Protein AF-A0A935L8A2-F1 (afdb_monomer)

Mean predicted aligned error: 13.69 Å

Foldseek 3Di:
DDDDDDDDDDPPPDPPPPPQDADDLVCLVVLVLLLQLLVLLLVLLVVVLVVQVVVCVVVVHFAWDDPVVVVVSLVSSLVSSVVSCPPPPRLDDDPPQDAWDQFLQRDIHGRDDPPNGSLSSVLRVQLSVLVSVVSVVPDDPVSSVVCVVPVDHPRVSVRHTPSVVSVSNNVSSVSSSVSSVVSSVVSVVVVDDPDPPPPPVVVVVVVVDDDDDDPPPPVVVVVVVVCVVVVD

pLDDT: mean 78.23, std 19.19, range [36.78, 98.31]

Structure (mmCIF, N/CA/C/O backbone):
data_AF-A0A935L8A2-F1
#
_entry.id   AF-A0A935L8A2-F1
#
loop_
_atom_site.group_PDB
_atom_site.id
_atom_site.type_symbol
_atom_site.label_atom_id
_atom_site.label_alt_id
_atom_site.label_comp_id
_atom_site.label_asym_id
_atom_site.label_entity_id
_atom_site.label_seq_id
_atom_site.pdbx_PDB_ins_code
_atom_site.Cartn_x
_atom_site.Cartn_y
_atom_site.Cartn_z
_atom_site.occupancy
_atom_site.B_iso_or_equiv
_atom_site.auth_seq_id
_atom_site.auth_comp_id
_atom_site.auth_asym_id
_atom_site.auth_atom_id
_atom_site.pdbx_PDB_model_num
ATOM 1 N N . MET A 1 1 ? -32.355 -60.868 -3.082 1.00 40.34 1 MET A N 1
ATOM 2 C CA . MET A 1 1 ? -32.130 -59.463 -2.670 1.00 40.34 1 MET A CA 1
ATOM 3 C C . MET A 1 1 ? -30.697 -59.084 -3.025 1.00 40.34 1 MET A C 1
ATOM 5 O O . MET A 1 1 ? -29.783 -59.544 -2.358 1.00 40.34 1 MET A O 1
ATOM 9 N N . ILE A 1 2 ? -30.482 -58.339 -4.114 1.00 39.00 2 ILE A N 1
ATOM 10 C CA . ILE A 1 2 ? -29.139 -57.980 -4.609 1.00 39.00 2 ILE A CA 1
ATOM 11 C C . ILE A 1 2 ? -28.880 -56.519 -4.233 1.00 39.00 2 ILE A C 1
ATOM 13 O O . ILE A 1 2 ? -29.522 -55.619 -4.771 1.00 39.00 2 ILE A O 1
ATOM 17 N N . ARG A 1 3 ? -27.975 -56.280 -3.277 1.00 48.16 3 ARG A N 1
ATOM 18 C CA . ARG A 1 3 ? -27.544 -54.932 -2.881 1.00 48.16 3 ARG A CA 1
ATOM 19 C C . ARG A 1 3 ? -26.479 -54.451 -3.868 1.00 48.16 3 ARG A C 1
ATOM 21 O O . ARG A 1 3 ? -25.386 -55.004 -3.909 1.00 48.16 3 ARG A O 1
ATOM 28 N N . ARG A 1 4 ? -26.807 -53.439 -4.674 1.00 53.22 4 ARG A N 1
ATOM 29 C CA . ARG A 1 4 ? -25.849 -52.739 -5.540 1.00 53.22 4 ARG A CA 1
ATOM 30 C C . ARG A 1 4 ? -25.130 -51.675 -4.709 1.00 53.22 4 ARG A C 1
ATOM 32 O O . ARG A 1 4 ? -25.771 -50.744 -4.232 1.00 53.22 4 ARG A O 1
ATOM 39 N N . ALA A 1 5 ? -23.824 -51.832 -4.518 1.00 50.47 5 ALA A N 1
ATOM 40 C CA . ALA A 1 5 ? -22.968 -50.802 -3.944 1.00 50.47 5 ALA A CA 1
ATOM 41 C C . ALA A 1 5 ? -22.644 -49.769 -5.033 1.00 50.47 5 ALA A C 1
ATOM 43 O O . ALA A 1 5 ? -22.060 -50.110 -6.061 1.00 50.47 5 ALA A O 1
ATOM 44 N N . ALA A 1 6 ? -23.058 -48.520 -4.827 1.00 49.25 6 ALA A N 1
ATOM 45 C CA . ALA A 1 6 ? -22.675 -47.405 -5.681 1.00 49.25 6 ALA A CA 1
ATOM 46 C C . ALA A 1 6 ? -21.296 -46.899 -5.235 1.00 49.25 6 ALA A C 1
ATOM 48 O O . ALA A 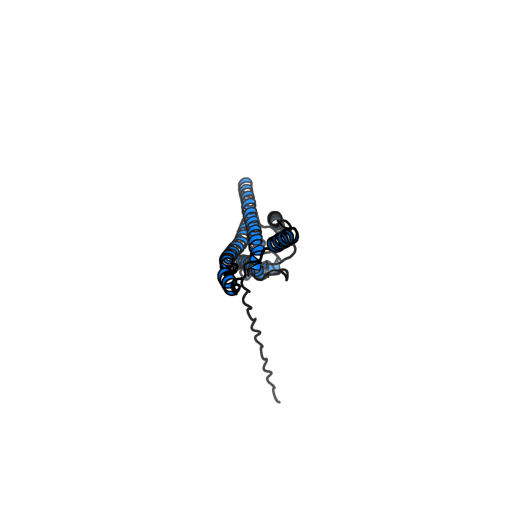1 6 ? -21.145 -46.382 -4.130 1.00 49.25 6 ALA A O 1
ATOM 49 N N . ILE A 1 7 ? -20.287 -47.075 -6.088 1.00 55.28 7 ILE A N 1
ATOM 50 C CA . ILE A 1 7 ? -18.958 -46.487 -5.912 1.00 55.28 7 ILE A CA 1
ATOM 51 C C . ILE A 1 7 ? -19.037 -45.051 -6.435 1.00 55.28 7 ILE A C 1
ATOM 53 O O . ILE A 1 7 ? -19.139 -44.827 -7.640 1.00 55.28 7 ILE A O 1
ATOM 57 N N . ALA A 1 8 ? -19.030 -44.079 -5.525 1.00 51.69 8 ALA A N 1
ATOM 58 C CA . ALA A 1 8 ? -18.909 -42.670 -5.869 1.00 51.69 8 ALA A CA 1
ATOM 59 C C . ALA A 1 8 ? -17.439 -42.359 -6.199 1.00 51.69 8 ALA A C 1
ATOM 61 O O . ALA A 1 8 ? -16.591 -42.288 -5.311 1.00 51.69 8 ALA A O 1
ATOM 62 N N . LEU A 1 9 ? -17.135 -42.202 -7.487 1.00 50.25 9 LEU A N 1
ATOM 63 C CA . LEU A 1 9 ? -15.853 -41.690 -7.970 1.00 50.25 9 LEU A CA 1
ATOM 64 C C . LEU A 1 9 ? -15.777 -40.185 -7.685 1.00 50.25 9 LEU A C 1
ATOM 66 O O . LEU A 1 9 ? -16.405 -39.376 -8.366 1.00 50.25 9 LEU A O 1
ATOM 70 N N . VAL A 1 10 ? -15.007 -39.815 -6.663 1.00 55.31 10 VAL A N 1
ATOM 71 C CA . VAL A 1 10 ? -14.634 -38.424 -6.392 1.00 55.31 10 VAL A CA 1
ATOM 72 C C . VAL A 1 10 ? -13.565 -38.024 -7.408 1.00 55.31 10 VAL A C 1
ATOM 74 O O . VAL A 1 10 ? -12.404 -38.412 -7.290 1.00 55.31 10 VAL A O 1
ATOM 77 N N . PHE A 1 11 ? -13.959 -37.261 -8.426 1.00 50.31 11 PHE A N 1
ATOM 78 C CA . PHE A 1 11 ? -13.015 -36.579 -9.306 1.00 50.31 11 PHE A CA 1
ATOM 79 C C . PHE A 1 11 ? -12.335 -35.460 -8.511 1.00 50.31 11 PHE A C 1
ATOM 81 O O . PHE A 1 11 ? -12.925 -34.414 -8.250 1.00 50.31 11 PHE A O 1
ATOM 88 N N . LEU A 1 12 ? -11.091 -35.698 -8.098 1.00 44.78 12 LEU A N 1
ATOM 89 C CA . LEU A 1 12 ? -10.200 -34.662 -7.588 1.00 44.78 12 LEU A CA 1
ATOM 90 C C . LEU A 1 12 ? -9.819 -33.754 -8.761 1.00 44.78 12 LEU A C 1
ATOM 92 O O . LEU A 1 12 ? -8.929 -34.070 -9.549 1.00 44.78 12 LEU A O 1
ATOM 96 N N . SER A 1 13 ? -10.527 -32.636 -8.897 1.00 48.22 13 SER A N 1
ATOM 97 C CA . SER A 1 13 ? -10.156 -31.551 -9.799 1.00 48.22 13 SER A CA 1
ATOM 98 C C . SER A 1 13 ? -8.836 -30.961 -9.305 1.00 48.22 13 SER A C 1
ATOM 100 O O . SER A 1 13 ? -8.811 -30.139 -8.390 1.00 48.22 13 SER A O 1
ATOM 102 N N . PHE A 1 14 ? -7.717 -31.405 -9.871 1.00 41.38 14 PHE A N 1
ATOM 103 C CA . PHE A 1 14 ? -6.438 -30.746 -9.647 1.00 41.38 14 PHE A CA 1
ATOM 104 C C . PHE A 1 14 ? -6.498 -29.385 -10.334 1.00 41.38 14 PHE A C 1
ATOM 106 O O . PHE A 1 14 ? -6.443 -29.297 -11.560 1.00 41.38 14 PHE A O 1
ATOM 113 N N . SER A 1 15 ? -6.638 -28.319 -9.545 1.00 41.56 15 SER A N 1
ATOM 114 C CA . SER A 1 15 ? -6.432 -26.957 -10.025 1.00 41.56 15 SER A CA 1
ATOM 115 C C . SER A 1 15 ? -5.027 -26.876 -10.611 1.00 41.56 15 SER A C 1
ATOM 117 O O . SER A 1 15 ? -4.036 -26.889 -9.880 1.00 41.56 15 SER A O 1
ATOM 119 N N . THR A 1 16 ? -4.925 -26.828 -11.937 1.00 43.22 16 THR A N 1
ATOM 120 C CA . THR A 1 16 ? -3.665 -26.561 -12.622 1.00 43.22 16 THR A CA 1
ATOM 121 C C . THR A 1 16 ? -3.220 -25.162 -12.219 1.00 43.22 16 THR A C 1
ATOM 123 O O . THR A 1 16 ? -3.819 -24.170 -12.636 1.00 43.22 16 THR A O 1
ATOM 126 N N . VAL A 1 17 ? -2.197 -25.076 -11.371 1.00 44.25 17 VAL A N 1
ATOM 127 C CA . VAL A 1 17 ? -1.552 -23.810 -11.027 1.00 44.25 17 VAL A CA 1
ATOM 128 C C . VAL A 1 17 ? -0.816 -23.352 -12.281 1.00 44.25 17 VAL A C 1
ATOM 130 O O . VAL A 1 17 ? 0.298 -23.792 -12.547 1.00 44.25 17 VAL A O 1
ATOM 133 N N . VAL A 1 18 ? -1.468 -22.526 -13.101 1.00 51.34 18 VAL A N 1
ATOM 134 C CA . VAL A 1 18 ? -0.806 -21.871 -14.231 1.00 51.34 18 VAL A CA 1
ATOM 135 C C . VAL A 1 18 ? 0.256 -20.951 -13.625 1.00 51.34 18 VAL A C 1
ATOM 137 O O . VAL A 1 18 ? -0.108 -20.045 -12.868 1.00 51.34 18 VAL A O 1
ATOM 140 N N . PRO A 1 19 ? 1.558 -21.187 -13.874 1.00 54.25 19 PRO A N 1
ATOM 141 C CA . PRO A 1 19 ? 2.594 -20.307 -13.360 1.00 54.25 19 PRO A CA 1
ATOM 142 C C . PRO A 1 19 ? 2.344 -18.903 -13.909 1.00 54.25 19 PRO A C 1
ATOM 144 O O . PRO A 1 19 ? 2.056 -18.739 -15.098 1.00 54.25 19 PRO A O 1
ATOM 147 N N . ALA A 1 20 ? 2.416 -17.898 -13.034 1.00 60.59 20 ALA A N 1
ATOM 148 C CA . ALA A 1 20 ? 2.285 -16.507 -13.441 1.00 60.59 20 ALA A CA 1
ATOM 149 C C . ALA A 1 20 ? 3.268 -16.241 -14.588 1.00 60.59 20 ALA A C 1
ATOM 151 O O . ALA A 1 20 ? 4.457 -16.553 -14.474 1.00 60.59 20 ALA A O 1
ATOM 152 N N . GLN A 1 21 ? 2.767 -15.726 -15.713 1.00 70.56 21 GLN A N 1
ATOM 153 C CA . GLN A 1 21 ? 3.646 -15.396 -16.826 1.00 70.56 21 GLN A CA 1
ATOM 154 C C . GLN A 1 21 ? 4.642 -14.325 -16.357 1.00 70.56 21 GLN A C 1
ATOM 156 O O . GLN A 1 21 ? 4.221 -13.355 -15.720 1.00 70.56 21 GLN A O 1
ATOM 161 N N . PRO A 1 22 ? 5.947 -14.490 -16.636 1.00 81.44 22 PRO A N 1
ATOM 162 C CA . PRO A 1 22 ? 6.937 -13.497 -16.248 1.00 81.44 22 PRO A CA 1
ATOM 163 C C . PRO A 1 22 ? 6.644 -12.171 -16.954 1.00 81.44 22 PRO A C 1
ATOM 165 O O . PRO A 1 22 ? 6.138 -12.170 -18.080 1.00 81.44 22 PRO A O 1
ATOM 168 N N . CYS A 1 23 ? 7.016 -11.051 -16.327 1.00 88.12 23 CYS A N 1
ATOM 169 C CA . CYS A 1 23 ? 6.910 -9.749 -16.978 1.00 88.12 23 CYS A CA 1
ATOM 170 C C . CYS A 1 23 ? 7.678 -9.756 -18.312 1.00 88.12 23 CYS A C 1
ATOM 172 O O . CYS A 1 23 ? 8.706 -10.426 -18.479 1.00 88.12 23 CYS A O 1
ATOM 174 N N . GLN A 1 24 ? 7.191 -9.003 -19.281 1.00 90.19 24 GLN A N 1
ATOM 175 C CA . GLN A 1 24 ? 7.721 -8.930 -20.632 1.00 90.19 24 GLN A CA 1
ATOM 176 C C . GLN A 1 24 ? 8.295 -7.543 -20.918 1.00 90.19 24 GLN A C 1
ATOM 178 O O . GLN A 1 24 ? 8.091 -6.578 -20.186 1.00 90.19 24 GLN A O 1
ATOM 183 N N . CYS A 1 25 ? 9.023 -7.412 -22.026 1.00 89.06 25 CYS A N 1
ATOM 184 C CA . CYS A 1 25 ? 9.621 -6.135 -22.414 1.00 89.06 25 CYS A CA 1
ATOM 185 C C . CYS A 1 25 ? 8.596 -5.023 -22.653 1.00 89.06 25 CYS A C 1
ATOM 187 O O . CYS A 1 25 ? 8.925 -3.852 -22.455 1.00 89.06 25 CYS A O 1
ATOM 189 N N . ILE A 1 26 ? 7.373 -5.391 -23.044 1.00 86.50 26 ILE A N 1
ATOM 190 C CA . ILE A 1 26 ? 6.258 -4.459 -23.227 1.00 86.50 26 ILE A CA 1
ATOM 191 C C . ILE A 1 26 ? 5.781 -3.858 -21.894 1.00 86.50 26 ILE A C 1
ATOM 193 O O . ILE A 1 26 ? 5.395 -2.695 -21.866 1.00 86.50 26 ILE A O 1
ATOM 197 N N . ASP A 1 27 ? 5.942 -4.579 -20.777 1.00 87.75 27 ASP A N 1
ATOM 198 C CA . ASP A 1 27 ? 5.504 -4.140 -19.445 1.00 87.75 27 ASP A CA 1
ATOM 199 C C . ASP A 1 27 ? 6.385 -3.029 -18.855 1.00 87.75 27 ASP A C 1
ATOM 201 O O . ASP A 1 27 ? 6.039 -2.437 -17.840 1.00 87.75 27 ASP A O 1
ATOM 205 N N . ARG A 1 28 ? 7.542 -2.702 -19.450 1.00 88.94 28 ARG A N 1
ATOM 206 C CA . ARG A 1 28 ? 8.476 -1.712 -18.870 1.00 88.94 28 ARG A CA 1
ATOM 207 C C . ARG A 1 28 ? 7.855 -0.325 -18.690 1.00 88.94 28 ARG A C 1
ATOM 209 O O . ARG A 1 28 ? 8.292 0.415 -17.810 1.00 88.94 28 ARG A O 1
ATOM 216 N N . GLY A 1 29 ? 6.907 0.050 -19.550 1.00 86.06 29 GLY A N 1
ATOM 217 C CA . GLY A 1 29 ? 6.155 1.299 -19.417 1.00 86.06 29 GLY A CA 1
ATOM 218 C C . GLY A 1 29 ? 5.243 1.268 -18.192 1.00 86.06 29 GLY A C 1
ATOM 219 O O . GLY A 1 29 ? 5.354 2.141 -17.330 1.00 86.06 29 GLY A O 1
ATOM 220 N N . ASP A 1 30 ? 4.432 0.217 -18.092 1.00 86.44 30 ASP A N 1
ATOM 221 C CA . ASP A 1 30 ? 3.468 0.001 -17.009 1.00 86.44 30 ASP A CA 1
ATOM 222 C C . ASP A 1 30 ? 4.165 -0.164 -15.661 1.00 86.44 30 ASP A C 1
ATOM 224 O O . ASP A 1 30 ? 3.776 0.465 -14.685 1.00 86.44 30 ASP A O 1
ATOM 228 N N . ILE A 1 31 ? 5.276 -0.906 -15.611 1.00 90.06 31 ILE A N 1
ATOM 229 C CA . ILE A 1 31 ? 6.062 -1.069 -14.386 1.00 90.06 31 ILE A CA 1
ATOM 230 C C . ILE A 1 31 ? 6.572 0.284 -13.873 1.00 90.06 31 ILE A C 1
ATOM 232 O O . ILE A 1 31 ? 6.458 0.575 -12.684 1.00 90.06 31 ILE A O 1
ATOM 236 N N . LYS A 1 32 ? 7.120 1.137 -14.749 1.00 90.62 32 LYS A N 1
ATOM 237 C CA . LYS A 1 32 ? 7.585 2.473 -14.340 1.00 90.62 32 LYS A CA 1
ATOM 238 C C . LYS A 1 32 ? 6.440 3.334 -13.817 1.00 90.62 32 LYS A C 1
ATOM 240 O O . LYS A 1 32 ? 6.628 4.041 -12.832 1.00 90.62 32 LYS A O 1
ATOM 245 N N . ALA A 1 33 ? 5.284 3.286 -14.479 1.00 88.06 33 ALA A N 1
ATOM 246 C CA . ALA A 1 33 ? 4.100 4.013 -14.038 1.00 88.06 33 ALA A CA 1
ATOM 247 C C . ALA A 1 33 ? 3.633 3.510 -12.665 1.00 88.06 33 ALA A C 1
ATOM 249 O O . ALA A 1 33 ? 3.485 4.310 -11.746 1.00 88.06 33 ALA A O 1
ATOM 250 N N . ARG A 1 34 ? 3.521 2.190 -12.490 1.00 89.50 34 ARG A N 1
ATOM 251 C CA . ARG A 1 34 ? 3.072 1.574 -11.242 1.00 89.50 34 ARG A CA 1
ATOM 252 C C . ARG A 1 34 ? 4.017 1.830 -10.070 1.00 89.50 34 ARG A C 1
ATOM 254 O O . ARG A 1 34 ? 3.552 2.081 -8.964 1.00 89.50 34 ARG A O 1
ATOM 261 N N . ILE A 1 35 ? 5.333 1.835 -10.301 1.00 92.56 35 ILE A N 1
ATOM 262 C CA . ILE A 1 35 ? 6.312 2.240 -9.277 1.00 92.56 35 ILE A CA 1
ATOM 263 C C . ILE A 1 35 ? 6.050 3.683 -8.828 1.00 92.56 35 ILE A C 1
ATOM 265 O O . ILE A 1 35 ? 6.047 3.942 -7.628 1.00 92.56 35 ILE A O 1
ATOM 269 N N . ALA A 1 36 ? 5.801 4.609 -9.761 1.00 92.38 36 ALA A N 1
ATOM 270 C CA . ALA A 1 36 ? 5.517 6.003 -9.424 1.00 92.38 36 ALA A CA 1
ATOM 271 C C . ALA A 1 36 ? 4.189 6.158 -8.656 1.00 92.38 36 ALA A C 1
ATOM 273 O O . ALA A 1 36 ? 4.143 6.885 -7.666 1.00 92.38 36 ALA A O 1
ATOM 274 N N . GLU A 1 37 ? 3.134 5.441 -9.063 1.00 90.94 37 GLU A N 1
ATOM 275 C CA . GLU A 1 37 ? 1.855 5.383 -8.336 1.00 90.94 37 GLU A CA 1
ATOM 276 C C . GLU A 1 37 ? 2.051 4.872 -6.897 1.00 90.94 37 GLU A C 1
ATOM 278 O O . GLU A 1 37 ? 1.614 5.514 -5.942 1.00 90.94 37 GLU A O 1
ATOM 283 N N . ALA A 1 38 ? 2.753 3.747 -6.727 1.00 92.75 38 ALA A N 1
ATOM 284 C CA . ALA A 1 38 ? 3.001 3.145 -5.419 1.00 92.75 38 ALA A CA 1
ATOM 285 C C . ALA A 1 38 ? 3.871 4.039 -4.518 1.00 92.75 38 ALA A C 1
ATOM 287 O O . ALA A 1 38 ? 3.607 4.160 -3.323 1.00 92.75 38 ALA A O 1
ATOM 288 N N . GLN A 1 39 ? 4.875 4.717 -5.079 1.00 95.50 39 GLN A N 1
ATOM 289 C CA . GLN A 1 39 ? 5.689 5.688 -4.343 1.00 95.50 39 GLN A CA 1
ATOM 290 C C . GLN A 1 39 ? 4.865 6.897 -3.886 1.00 95.50 39 GLN A C 1
ATOM 292 O O . GLN A 1 39 ? 4.974 7.290 -2.725 1.00 95.50 39 GLN A O 1
ATOM 297 N N . ALA A 1 40 ? 3.997 7.436 -4.748 1.00 94.88 40 ALA A N 1
ATOM 298 C CA . ALA A 1 40 ? 3.094 8.527 -4.382 1.00 94.88 40 ALA A CA 1
ATOM 299 C C . ALA A 1 40 ? 2.114 8.115 -3.269 1.00 94.88 40 ALA A C 1
ATOM 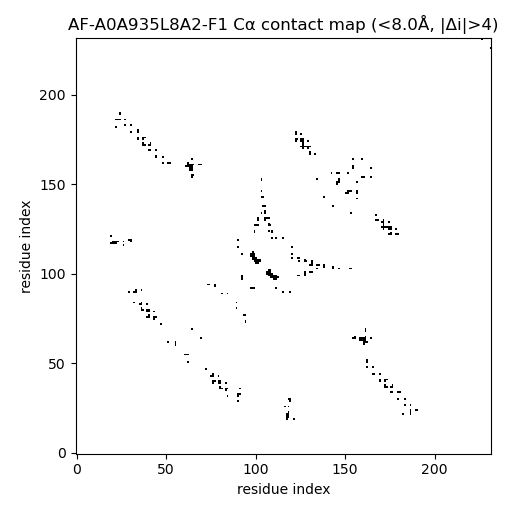301 O O . ALA A 1 40 ? 1.816 8.910 -2.370 1.00 94.88 40 ALA A O 1
ATOM 302 N N . ALA A 1 41 ? 1.642 6.864 -3.292 1.00 94.38 41 ALA A N 1
ATOM 303 C CA . ALA A 1 41 ? 0.804 6.316 -2.233 1.00 94.38 41 ALA A CA 1
ATOM 304 C C . ALA A 1 41 ? 1.554 6.239 -0.894 1.00 94.38 41 ALA A C 1
ATOM 306 O O . ALA A 1 41 ? 1.060 6.752 0.111 1.00 94.38 41 ALA A O 1
ATOM 307 N N . ILE A 1 42 ? 2.767 5.669 -0.892 1.00 97.44 42 ILE A N 1
ATOM 308 C CA . ILE A 1 42 ? 3.628 5.578 0.299 1.00 97.44 42 ILE A CA 1
ATOM 309 C C . ILE A 1 42 ? 3.903 6.969 0.874 1.00 97.44 42 ILE A C 1
ATOM 311 O O . ILE A 1 42 ? 3.694 7.186 2.065 1.00 97.44 42 ILE A O 1
ATOM 315 N N . GLU A 1 43 ? 4.324 7.925 0.043 1.00 98.06 43 GLU A N 1
ATOM 316 C CA . GLU A 1 43 ? 4.606 9.297 0.482 1.00 98.06 43 GLU A CA 1
ATOM 317 C C . GLU A 1 43 ? 3.369 9.949 1.115 1.00 98.06 43 GLU A C 1
ATOM 319 O O . GLU A 1 43 ? 3.452 10.592 2.165 1.00 98.06 43 GLU A O 1
ATOM 324 N N . THR A 1 44 ? 2.194 9.734 0.523 1.00 97.69 44 THR A N 1
ATOM 325 C CA . THR A 1 44 ? 0.942 10.278 1.058 1.00 97.69 44 THR A CA 1
ATOM 326 C C . THR A 1 44 ? 0.573 9.645 2.395 1.00 97.69 44 THR A C 1
ATOM 328 O O . THR A 1 44 ? 0.202 10.369 3.320 1.00 97.69 44 THR A O 1
ATOM 331 N N . TYR A 1 45 ? 0.718 8.326 2.544 1.00 98.19 45 TYR A N 1
ATOM 332 C CA . TYR A 1 45 ? 0.505 7.664 3.831 1.00 98.19 45 TYR A CA 1
ATOM 333 C C . TYR A 1 45 ? 1.492 8.140 4.899 1.00 98.19 45 TYR A C 1
ATOM 335 O O . TYR A 1 45 ? 1.064 8.372 6.030 1.00 98.19 45 TYR A O 1
ATOM 343 N N . VAL A 1 46 ? 2.771 8.342 4.562 1.00 98.31 46 VAL A N 1
ATOM 344 C CA . VAL A 1 46 ? 3.775 8.905 5.484 1.00 98.31 46 VAL A CA 1
ATOM 345 C C . VAL A 1 46 ? 3.340 10.293 5.960 1.00 98.31 46 VAL A C 1
ATOM 347 O O . VAL A 1 46 ? 3.238 10.530 7.165 1.00 98.31 46 VAL A O 1
ATOM 350 N N . ASN A 1 47 ? 2.999 11.182 5.024 1.00 98.31 47 ASN A N 1
ATOM 351 C CA . ASN A 1 47 ? 2.591 12.554 5.325 1.00 98.31 47 ASN A CA 1
ATOM 352 C C . ASN A 1 47 ? 1.304 12.611 6.162 1.00 98.31 47 ASN A C 1
ATOM 354 O O . ASN A 1 47 ? 1.205 13.387 7.114 1.00 98.31 47 ASN A O 1
ATOM 358 N N . GLU A 1 48 ? 0.300 11.798 5.829 1.00 98.06 48 GLU A N 1
ATOM 359 C CA . GLU A 1 48 ? -0.947 11.751 6.595 1.00 98.06 48 GLU A CA 1
ATOM 360 C C . GLU A 1 48 ? -0.736 11.113 7.972 1.00 98.06 48 GLU A C 1
ATOM 362 O O . GLU A 1 48 ? -1.270 11.623 8.955 1.00 98.06 48 GLU A O 1
ATOM 367 N N . THR A 1 49 ? 0.097 10.075 8.082 1.00 97.75 49 THR A N 1
ATOM 368 C CA . THR A 1 49 ? 0.448 9.464 9.373 1.00 97.75 49 THR A CA 1
ATOM 369 C C . THR A 1 49 ? 1.149 10.467 10.281 1.00 97.75 49 THR A C 1
ATOM 371 O O . THR A 1 49 ? 0.786 10.573 11.450 1.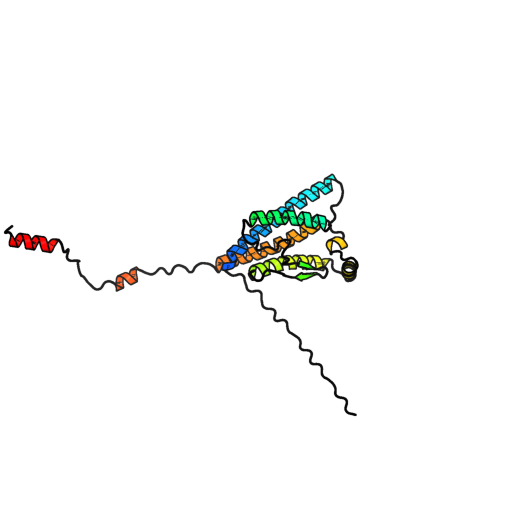00 97.75 49 THR A O 1
ATOM 374 N N . GLN A 1 50 ? 2.077 11.273 9.758 1.00 98.12 50 GLN A N 1
ATOM 375 C CA . GLN A 1 50 ? 2.716 12.336 10.536 1.00 98.12 50 GLN A CA 1
ATOM 376 C C . GLN A 1 50 ? 1.680 13.324 11.102 1.00 98.12 50 GLN A C 1
ATOM 378 O O . GLN A 1 50 ? 1.671 13.579 12.307 1.00 98.12 50 GLN A O 1
ATOM 383 N N . LYS A 1 51 ? 0.739 13.800 10.274 1.00 97.88 51 LYS A N 1
ATOM 384 C CA . LYS A 1 51 ? -0.352 14.688 10.727 1.00 97.88 51 LYS A CA 1
ATOM 385 C C . LYS A 1 51 ? -1.235 14.029 11.789 1.00 97.88 51 LYS A C 1
ATOM 387 O O . LYS A 1 51 ? -1.682 14.696 12.722 1.00 97.88 51 LYS A O 1
ATOM 392 N N . MET A 1 52 ? -1.505 12.728 11.660 1.00 97.75 52 MET A N 1
ATOM 393 C CA . MET A 1 52 ? -2.267 11.972 12.659 1.00 97.75 52 MET A CA 1
ATOM 394 C C . MET A 1 52 ? -1.513 11.881 13.986 1.00 97.75 52 MET A C 1
ATOM 396 O O . MET A 1 52 ? -2.122 12.096 15.031 1.00 97.75 52 MET A O 1
ATOM 400 N N . MET A 1 53 ? -0.203 11.620 13.952 1.00 96.81 53 MET A N 1
ATOM 401 C CA . MET A 1 53 ? 0.633 11.568 15.154 1.00 96.81 53 MET A CA 1
ATOM 402 C C . MET A 1 53 ? 0.687 12.929 15.858 1.00 96.81 53 MET A C 1
ATOM 404 O O . MET A 1 53 ? 0.476 12.997 17.069 1.00 96.81 53 MET A O 1
ATOM 408 N N . GLU A 1 54 ? 0.861 14.020 15.109 1.00 97.56 54 GLU A N 1
ATOM 409 C CA . GLU A 1 54 ? 0.793 15.390 15.638 1.00 97.56 54 GLU A CA 1
ATOM 410 C C . GLU A 1 54 ? -0.583 15.692 16.257 1.00 97.56 54 GLU A C 1
ATOM 412 O O . GLU A 1 54 ? -0.682 16.254 17.353 1.00 97.56 54 GLU A O 1
ATOM 417 N N . GLN A 1 55 ? -1.671 15.276 15.597 1.00 96.69 55 GLN A N 1
ATOM 418 C CA . GLN A 1 55 ? -3.025 15.421 16.132 1.00 96.69 55 GLN A CA 1
ATOM 419 C C . GLN A 1 55 ? -3.205 14.632 17.436 1.00 96.69 55 GLN A C 1
ATOM 421 O O . GLN A 1 55 ? -3.760 15.173 18.397 1.00 96.69 55 GLN A O 1
ATOM 426 N N . MET A 1 56 ? -2.762 13.374 17.481 1.00 96.88 56 MET A N 1
ATOM 427 C CA . MET A 1 56 ? -2.851 12.524 18.672 1.00 96.88 56 MET A CA 1
ATOM 428 C C . MET A 1 56 ? -2.046 13.118 19.830 1.00 96.88 56 MET A C 1
ATOM 430 O O . MET A 1 56 ? -2.541 13.161 20.953 1.00 96.88 56 MET A O 1
ATOM 434 N N . GLN A 1 57 ? -0.861 13.668 19.554 1.00 97.25 57 GLN A N 1
ATOM 435 C CA . GLN A 1 57 ? -0.046 14.356 20.554 1.00 97.25 57 GLN A CA 1
ATOM 436 C C . GLN A 1 57 ? -0.731 15.627 21.075 1.00 97.25 57 GLN A C 1
ATOM 438 O O . GLN A 1 57 ? -0.772 15.860 22.282 1.00 97.25 57 GLN A O 1
ATOM 443 N N . ARG A 1 58 ? -1.317 16.445 20.193 1.00 97.44 58 ARG A N 1
ATOM 444 C CA . ARG A 1 58 ? -2.013 17.678 20.598 1.00 97.44 58 ARG A CA 1
ATOM 445 C C . ARG A 1 58 ? -3.280 17.402 21.408 1.00 97.44 58 ARG A C 1
ATOM 447 O O . ARG A 1 58 ? -3.599 18.153 22.320 1.00 97.44 58 ARG A O 1
ATOM 454 N N . THR A 1 59 ? -4.024 16.362 21.043 1.00 96.62 59 THR A N 1
ATOM 455 C CA . THR A 1 59 ? -5.338 16.051 21.635 1.00 96.62 59 THR A CA 1
ATOM 456 C C . THR A 1 59 ? -5.278 15.016 22.754 1.00 96.62 59 THR A C 1
ATOM 458 O O . THR A 1 59 ? -6.304 14.748 23.375 1.00 96.62 59 THR A O 1
ATOM 461 N N . GLN A 1 60 ? -4.106 14.417 22.999 1.00 96.31 60 GLN A N 1
ATOM 462 C CA . GLN A 1 60 ? -3.906 13.324 23.960 1.00 96.31 60 GLN A CA 1
ATOM 463 C C . GLN A 1 60 ? -4.910 12.173 23.765 1.00 96.31 60 GLN A C 1
ATOM 465 O O . GLN A 1 60 ? -5.297 11.493 24.711 1.00 96.31 60 GLN A O 1
ATOM 470 N N . SER A 1 61 ? -5.371 11.981 22.527 1.00 95.38 61 SER A N 1
ATOM 471 C CA . SER A 1 61 ? -6.449 11.058 22.184 1.00 95.38 61 SER A CA 1
ATOM 472 C C . SER A 1 61 ? -6.024 10.185 21.008 1.00 95.38 61 SER A C 1
ATOM 474 O O . SER A 1 61 ? -5.528 10.723 20.013 1.00 95.38 61 SER A O 1
ATOM 476 N N . PRO A 1 62 ? -6.216 8.854 21.077 1.00 94.44 62 PRO A N 1
ATOM 477 C CA . PRO A 1 62 ? -5.893 7.978 19.964 1.00 94.44 62 PRO A CA 1
ATOM 478 C C . PRO A 1 62 ? -6.808 8.251 18.770 1.00 94.44 62 PRO A C 1
ATOM 480 O O . PRO A 1 62 ? -7.942 8.717 18.915 1.00 94.44 62 PRO A O 1
ATOM 483 N N . LEU A 1 63 ? -6.321 7.931 17.573 1.00 96.50 63 LEU A N 1
ATOM 484 C CA . LEU A 1 63 ? -7.090 8.069 16.344 1.00 96.50 63 LEU A CA 1
ATOM 485 C C . LEU A 1 63 ? -7.605 6.688 15.907 1.00 96.50 63 LEU A C 1
ATOM 487 O O . LEU A 1 63 ? -6.898 5.992 15.178 1.00 96.50 63 LEU A O 1
ATOM 491 N N . PRO A 1 64 ? -8.805 6.254 16.344 1.00 96.75 64 PRO A N 1
ATOM 492 C CA . PRO A 1 64 ? -9.314 4.935 15.988 1.00 96.75 64 PRO A CA 1
ATOM 493 C C . PRO A 1 64 ? -9.545 4.827 14.481 1.00 96.75 64 PRO A C 1
ATOM 495 O O . PRO A 1 64 ? -9.892 5.818 13.819 1.00 96.75 64 PRO A O 1
ATOM 498 N N . TYR A 1 65 ? -9.364 3.618 13.957 1.00 96.94 65 TYR A N 1
ATOM 499 C CA . TYR A 1 65 ? -9.867 3.253 12.644 1.00 96.94 65 TYR A CA 1
ATOM 500 C C . TYR A 1 65 ? -11.400 3.298 12.653 1.00 96.94 65 TYR A C 1
ATOM 502 O O . TYR A 1 65 ? -12.040 2.767 13.559 1.00 96.94 65 TYR A O 1
ATOM 510 N N . THR A 1 66 ? -11.977 3.920 11.627 1.00 95.38 66 THR A N 1
ATOM 511 C CA . THR A 1 66 ? -13.396 3.786 11.270 1.00 95.38 66 THR A CA 1
ATOM 512 C C . THR A 1 66 ? -13.510 3.750 9.745 1.00 95.38 66 THR A C 1
ATOM 514 O O . THR A 1 66 ? -12.625 4.307 9.074 1.00 95.38 66 THR A O 1
ATOM 517 N N . PRO A 1 67 ? -14.577 3.165 9.175 1.00 92.19 67 PRO A N 1
ATOM 518 C CA . PRO A 1 67 ? -14.791 3.158 7.729 1.00 92.19 67 PRO A CA 1
ATOM 519 C C . PRO A 1 67 ? -14.728 4.557 7.097 1.00 92.19 67 PRO A C 1
ATOM 521 O O . PRO A 1 67 ? -14.093 4.744 6.060 1.00 92.19 67 PRO A O 1
ATOM 524 N N . GLU A 1 68 ? -15.289 5.578 7.749 1.00 95.12 68 GLU A N 1
ATOM 525 C CA . GLU A 1 68 ? -15.296 6.959 7.244 1.00 95.12 68 GLU A CA 1
ATOM 526 C C . GLU A 1 68 ? -13.891 7.569 7.240 1.00 95.12 68 GLU A C 1
ATOM 528 O O . GLU A 1 68 ? -13.494 8.271 6.304 1.00 95.12 68 GLU A O 1
ATOM 533 N N . ARG A 1 69 ? -13.113 7.305 8.295 1.00 95.62 69 ARG A N 1
ATOM 534 C CA . ARG A 1 69 ? -11.739 7.802 8.412 1.00 95.62 69 ARG A CA 1
ATOM 535 C C . ARG A 1 69 ? -10.812 7.113 7.423 1.00 95.62 69 ARG A C 1
ATOM 537 O O . ARG A 1 69 ? -10.000 7.800 6.801 1.00 95.62 69 ARG A O 1
ATOM 544 N N . ARG A 1 70 ? -10.973 5.799 7.241 1.00 94.50 70 ARG A N 1
ATOM 545 C CA . ARG A 1 70 ? -10.306 5.042 6.179 1.00 94.50 70 ARG A CA 1
ATOM 546 C C . ARG A 1 70 ? -10.647 5.626 4.817 1.00 94.50 70 ARG A C 1
ATOM 548 O O . ARG A 1 70 ? -9.731 5.981 4.088 1.00 94.50 70 ARG A O 1
ATOM 555 N N . ALA A 1 71 ? -11.929 5.783 4.493 1.00 92.44 71 ALA A N 1
ATOM 556 C CA . ALA A 1 71 ? -12.353 6.297 3.193 1.00 92.44 71 ALA A CA 1
ATOM 557 C C . ALA A 1 71 ? -11.760 7.687 2.913 1.00 92.44 71 ALA A C 1
ATOM 559 O O . ALA A 1 71 ? -11.267 7.948 1.817 1.00 92.44 71 ALA A O 1
ATOM 560 N N . LYS A 1 72 ? -11.716 8.565 3.925 1.00 95.44 72 LYS A N 1
ATOM 561 C CA . LYS A 1 72 ? -11.077 9.885 3.813 1.00 95.44 72 LYS A CA 1
ATOM 562 C C . LYS A 1 72 ? -9.560 9.805 3.616 1.00 95.44 72 LYS A C 1
ATOM 564 O O . LYS A 1 72 ? -9.000 10.645 2.913 1.00 95.44 72 LYS A O 1
ATOM 569 N N . LEU A 1 73 ? -8.882 8.861 4.268 1.00 95.44 73 LEU A N 1
ATOM 570 C CA . LEU A 1 73 ? -7.448 8.631 4.081 1.00 95.44 73 LEU A CA 1
ATOM 571 C C . LEU A 1 73 ? -7.165 8.091 2.673 1.00 95.44 73 LEU A C 1
ATOM 573 O O . LEU A 1 73 ? -6.379 8.689 1.941 1.00 95.44 73 LEU A O 1
ATOM 577 N N . GLN A 1 74 ? -7.860 7.024 2.273 1.00 92.12 74 GLN A N 1
ATOM 578 C CA . GLN A 1 74 ? -7.721 6.415 0.950 1.00 92.12 74 GLN A CA 1
ATOM 579 C C . GLN A 1 74 ? -8.081 7.397 -0.172 1.00 92.12 74 GLN A C 1
ATOM 581 O O . GLN A 1 74 ? -7.406 7.416 -1.195 1.00 92.12 74 GLN A O 1
ATOM 586 N N . GLY A 1 75 ? -9.062 8.284 0.031 1.00 91.38 75 GLY A N 1
ATOM 587 C CA . GLY A 1 75 ? -9.381 9.352 -0.921 1.00 91.38 75 GLY A CA 1
ATOM 588 C C . GLY A 1 75 ? -8.201 10.293 -1.190 1.00 91.38 75 GLY A C 1
ATOM 589 O O . GLY A 1 75 ? -7.893 10.578 -2.343 1.00 91.38 75 GLY A O 1
ATOM 590 N N . ARG A 1 76 ? -7.469 10.709 -0.148 1.00 94.50 76 ARG A N 1
ATOM 591 C CA . ARG A 1 76 ? -6.272 11.560 -0.309 1.00 94.50 76 ARG A CA 1
ATOM 592 C C . ARG A 1 76 ? -5.121 10.829 -0.992 1.00 94.50 76 ARG A C 1
ATOM 594 O O . ARG A 1 76 ? -4.425 11.418 -1.815 1.00 94.50 76 ARG A O 1
ATOM 601 N N . VAL A 1 77 ? -4.936 9.551 -0.667 1.00 92.94 77 VAL A N 1
ATOM 602 C CA . VAL A 1 77 ? -3.961 8.681 -1.341 1.00 92.94 77 VAL A CA 1
ATOM 603 C C . VAL A 1 77 ? -4.307 8.551 -2.824 1.00 92.94 77 VAL A C 1
ATOM 605 O O . VAL A 1 77 ? -3.443 8.741 -3.677 1.00 92.94 77 VAL A O 1
ATOM 608 N N . GLN A 1 78 ? -5.582 8.333 -3.148 1.00 88.94 78 GLN A N 1
ATOM 609 C CA . GLN A 1 78 ? -6.050 8.251 -4.527 1.00 88.94 78 GLN A CA 1
ATOM 610 C C . GLN A 1 78 ? -5.833 9.562 -5.289 1.00 88.94 78 GLN A C 1
ATOM 612 O O . GLN A 1 78 ? -5.400 9.536 -6.438 1.00 88.94 78 GLN A O 1
ATOM 617 N N . GLU A 1 79 ? -6.082 10.718 -4.669 1.00 90.31 79 GLU A N 1
ATOM 618 C CA . GLU A 1 79 ? -5.780 12.018 -5.278 1.00 90.31 79 GLU A CA 1
ATOM 619 C C . GLU A 1 79 ? -4.291 12.160 -5.629 1.00 90.31 79 GLU A C 1
ATOM 621 O O . GLU A 1 79 ? -3.958 12.693 -6.689 1.00 90.31 79 GLU A O 1
ATOM 626 N N . ALA A 1 80 ? -3.389 11.677 -4.772 1.00 91.38 80 ALA A N 1
ATOM 627 C CA . ALA A 1 80 ? -1.952 11.695 -5.040 1.00 91.38 80 ALA A CA 1
ATOM 628 C C . ALA A 1 80 ? -1.559 10.745 -6.182 1.00 91.38 80 ALA A C 1
ATOM 630 O O . ALA A 1 80 ? -0.831 11.152 -7.091 1.00 91.38 80 ALA A O 1
ATOM 631 N N . ILE A 1 81 ? -2.101 9.523 -6.191 1.00 89.88 81 ILE A N 1
ATOM 632 C CA . ILE A 1 81 ? -1.920 8.555 -7.286 1.00 89.88 81 ILE A CA 1
ATOM 633 C C . ILE A 1 81 ? -2.409 9.152 -8.615 1.00 89.88 81 ILE A C 1
ATOM 635 O O . ILE A 1 81 ? -1.707 9.105 -9.629 1.00 89.88 81 ILE A O 1
ATOM 639 N N . ASN A 1 82 ? -3.583 9.786 -8.616 1.00 86.50 82 ASN A N 1
ATOM 640 C CA . ASN A 1 82 ? -4.166 10.387 -9.816 1.00 86.50 82 ASN A CA 1
ATOM 641 C C . ASN A 1 82 ? -3.285 11.513 -10.383 1.00 86.50 82 ASN A C 1
ATOM 643 O O . ASN A 1 82 ? -3.155 11.631 -11.603 1.00 86.50 82 ASN A O 1
ATOM 647 N N . LYS A 1 83 ? -2.631 12.308 -9.521 1.00 89.06 83 LYS A N 1
ATOM 648 C CA . LYS A 1 83 ? -1.709 13.377 -9.947 1.00 89.06 83 LYS A CA 1
ATOM 649 C C . LYS A 1 83 ? -0.501 12.835 -10.710 1.00 89.06 83 LYS A C 1
ATOM 651 O O . LYS A 1 83 ? -0.120 13.425 -11.717 1.00 89.06 83 LYS A O 1
ATOM 656 N N . VAL A 1 84 ? 0.081 11.717 -10.269 1.00 88.50 84 VAL A N 1
ATOM 657 C CA . VAL A 1 84 ? 1.251 11.116 -10.943 1.00 88.50 84 VAL A CA 1
ATOM 658 C C . VAL A 1 84 ? 0.874 10.266 -12.159 1.00 88.50 84 VAL A C 1
ATOM 660 O O . VAL A 1 84 ? 1.704 10.049 -13.040 1.00 88.50 84 VAL A O 1
ATOM 663 N N . SER A 1 85 ? -0.388 9.840 -12.251 1.00 79.00 85 SER A N 1
ATOM 664 C CA . SER A 1 85 ? -0.893 9.022 -13.361 1.00 79.00 85 SER A CA 1
ATOM 665 C C . SER A 1 85 ? -1.129 9.819 -14.657 1.00 79.00 85 SER A C 1
ATOM 667 O O . SER A 1 85 ? -1.213 9.221 -15.727 1.00 79.00 85 SER A O 1
ATOM 669 N N . ALA A 1 86 ? -1.192 11.159 -14.595 1.00 60.28 86 ALA A N 1
ATOM 670 C CA . ALA A 1 86 ? -1.146 12.095 -15.735 1.00 60.28 86 ALA A CA 1
ATOM 671 C C . ALA A 1 86 ? -1.981 11.700 -16.982 1.00 60.28 86 ALA A C 1
ATOM 673 O O . ALA A 1 86 ? -1.510 11.804 -18.115 1.00 60.28 86 ALA A O 1
ATOM 674 N N . GLY A 1 87 ? -3.220 11.233 -16.790 1.00 52.66 87 GLY A N 1
ATOM 675 C CA . GLY A 1 87 ? -4.134 10.871 -17.886 1.00 52.66 87 GLY A CA 1
ATOM 676 C C . GLY A 1 87 ? -3.897 9.491 -18.511 1.00 52.66 87 GLY A C 1
ATOM 677 O O . GLY A 1 87 ? -4.563 9.138 -19.483 1.00 52.66 87 GLY A O 1
ATOM 678 N N . ARG A 1 88 ? -2.982 8.686 -17.962 1.00 61.28 88 ARG A N 1
ATOM 679 C CA . ARG A 1 88 ? -2.930 7.248 -18.241 1.00 61.28 88 ARG A CA 1
ATOM 680 C C . ARG A 1 88 ? -4.070 6.568 -17.491 1.00 61.28 88 ARG A C 1
ATOM 682 O O . ARG A 1 88 ? -4.401 6.972 -16.377 1.00 61.28 88 ARG A O 1
ATOM 689 N N . ILE A 1 89 ? -4.661 5.537 -18.101 1.00 56.25 89 ILE A N 1
ATOM 690 C CA . ILE A 1 89 ? -5.522 4.611 -17.360 1.00 56.25 89 ILE A CA 1
ATOM 691 C C . ILE A 1 89 ? -4.650 4.077 -16.233 1.00 56.25 89 ILE A C 1
ATOM 693 O O . ILE A 1 89 ? -3.580 3.530 -16.508 1.00 56.25 89 ILE A O 1
ATOM 697 N N . SER A 1 90 ? -5.061 4.326 -14.990 1.00 52.00 90 SER A N 1
ATOM 698 C CA . SER A 1 90 ? -4.282 3.875 -13.850 1.00 52.00 90 SER A CA 1
ATOM 699 C C . SER A 1 90 ? -4.091 2.370 -13.972 1.00 52.00 90 SER A C 1
ATOM 701 O O . SER A 1 90 ? -5.039 1.616 -14.197 1.00 52.00 90 SER A O 1
ATOM 703 N N . THR A 1 91 ? -2.840 1.942 -13.866 1.00 54.16 91 THR A N 1
ATOM 704 C CA . 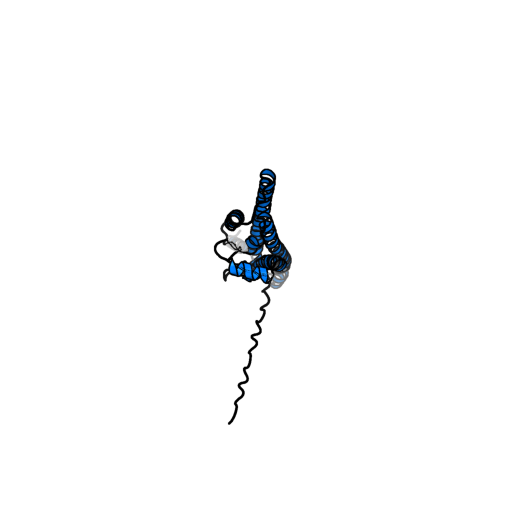THR A 1 91 ? -2.510 0.518 -13.759 1.00 54.16 91 THR A CA 1
ATOM 705 C C . THR A 1 91 ? -2.781 0.001 -12.342 1.00 54.16 91 THR A C 1
ATOM 707 O O . THR A 1 91 ? -2.634 -1.193 -12.082 1.00 54.16 91 THR A O 1
ATOM 710 N N . ALA A 1 92 ? -3.183 0.907 -11.440 1.00 46.09 92 ALA A N 1
ATOM 711 C CA . ALA A 1 92 ? -3.598 0.667 -10.073 1.00 46.09 92 ALA A CA 1
ATOM 712 C C . ALA A 1 92 ? -5.070 0.266 -9.935 1.00 46.09 92 ALA A C 1
ATOM 714 O O . ALA A 1 92 ? -5.923 0.744 -10.684 1.00 46.09 92 ALA A O 1
ATOM 715 N N . PRO A 1 93 ? -5.396 -0.442 -8.842 1.00 48.97 93 PRO A N 1
ATOM 716 C CA . PRO A 1 93 ? -6.686 -0.293 -8.186 1.00 48.97 93 PRO A CA 1
ATOM 717 C C . PRO A 1 93 ? -7.050 1.174 -7.945 1.00 48.97 93 PRO A C 1
ATOM 719 O O . PRO A 1 93 ? -6.287 1.896 -7.307 1.00 48.97 93 PRO A O 1
ATOM 722 N N . THR A 1 94 ? -8.234 1.599 -8.387 1.00 46.06 94 THR A N 1
ATOM 723 C CA . THR A 1 94 ? -8.886 2.796 -7.840 1.00 46.06 94 THR A CA 1
ATOM 724 C C . THR A 1 94 ? -10.096 2.377 -7.010 1.00 46.06 94 THR A C 1
ATOM 726 O O . THR A 1 94 ? -10.673 1.318 -7.248 1.00 46.06 94 THR A O 1
ATOM 729 N N . MET A 1 95 ? -10.485 3.205 -6.035 1.00 41.50 95 MET A N 1
ATOM 730 C CA . MET A 1 95 ? -11.563 2.972 -5.050 1.00 41.50 95 MET A CA 1
ATOM 731 C C . MET A 1 95 ? -12.954 2.578 -5.614 1.00 41.50 95 MET A C 1
ATOM 733 O O . MET A 1 95 ? -13.863 2.331 -4.825 1.00 41.50 95 MET A O 1
ATOM 737 N N . GLY A 1 96 ? -13.152 2.527 -6.936 1.00 36.78 96 GLY A N 1
ATOM 738 C CA . GLY A 1 96 ? -14.417 2.146 -7.582 1.00 36.78 96 GLY A CA 1
ATOM 739 C C . GLY A 1 96 ? -14.382 0.844 -8.391 1.00 36.78 96 GLY A C 1
ATOM 740 O O . GLY A 1 96 ? -15.415 0.192 -8.514 1.00 36.78 96 GLY A O 1
ATOM 741 N N . ASP A 1 97 ? -13.210 0.422 -8.871 1.00 41.47 97 ASP A N 1
ATOM 742 C CA . ASP A 1 97 ? -13.048 -0.732 -9.766 1.00 41.47 97 ASP A CA 1
ATOM 743 C C . ASP A 1 97 ? -12.221 -1.805 -9.059 1.00 41.47 97 ASP A C 1
ATOM 745 O O . ASP A 1 97 ? -11.048 -1.995 -9.344 1.00 41.47 97 ASP A O 1
ATOM 749 N N . ASN A 1 98 ? -12.823 -2.438 -8.058 1.00 47.00 98 ASN A N 1
ATOM 750 C CA . ASN A 1 98 ? -12.210 -3.352 -7.090 1.00 47.00 98 ASN A CA 1
ATOM 751 C C . ASN A 1 98 ? -11.294 -4.430 -7.730 1.00 47.00 98 ASN A C 1
ATOM 753 O O . ASN A 1 98 ? -11.839 -5.412 -8.244 1.00 47.00 98 ASN A O 1
ATOM 757 N N . PRO A 1 99 ? -9.940 -4.338 -7.688 1.00 60.34 99 PRO A N 1
ATOM 758 C CA . PRO A 1 99 ? -9.105 -5.290 -8.398 1.00 60.34 99 PRO A CA 1
ATOM 759 C C . PRO A 1 99 ? -8.141 -6.103 -7.540 1.00 60.34 99 PRO A C 1
ATOM 761 O O . PRO A 1 99 ? -7.352 -6.887 -8.067 1.00 60.34 99 PRO A O 1
ATOM 764 N N . GLY A 1 100 ? -8.265 -5.985 -6.226 1.00 57.25 100 GLY A N 1
ATOM 765 C CA . GLY A 1 100 ? -7.489 -6.676 -5.213 1.00 57.25 100 GLY A CA 1
ATOM 766 C C . GLY A 1 100 ? -8.183 -6.491 -3.870 1.00 57.25 100 GLY A C 1
ATOM 767 O O . GLY A 1 100 ? -8.731 -5.420 -3.623 1.00 57.25 100 GLY A O 1
ATOM 768 N N . GLY A 1 101 ? -8.234 -7.516 -3.030 1.00 76.06 101 GLY A N 1
ATOM 769 C CA . GLY A 1 101 ? -8.717 -7.335 -1.670 1.00 76.06 101 GLY A CA 1
ATOM 770 C C . GLY A 1 101 ? -8.516 -8.566 -0.811 1.00 76.06 101 GLY A C 1
ATOM 771 O O . GLY A 1 101 ? -8.738 -9.695 -1.259 1.00 76.06 101 GLY A O 1
ATOM 772 N N . THR A 1 102 ? -8.139 -8.334 0.439 1.00 77.50 102 THR A N 1
ATOM 773 C CA . THR A 1 102 ? -8.038 -9.369 1.465 1.00 77.50 102 THR A CA 1
ATOM 774 C C . THR A 1 102 ? -9.259 -9.311 2.376 1.00 77.50 102 THR A C 1
ATOM 776 O O . THR A 1 102 ? -9.459 -8.335 3.099 1.00 77.50 102 THR A O 1
ATOM 779 N N . ASP A 1 103 ? -10.095 -10.349 2.333 1.00 83.38 103 ASP A N 1
ATOM 780 C CA . ASP A 1 103 ? -11.326 -10.405 3.125 1.00 83.38 103 ASP A CA 1
ATOM 781 C C . ASP A 1 103 ? -11.069 -10.700 4.622 1.00 83.38 103 ASP A C 1
ATOM 783 O O . ASP A 1 103 ? -9.949 -10.974 5.064 1.00 83.38 103 ASP A O 1
ATOM 787 N N . ASN A 1 104 ? -12.136 -10.694 5.429 1.00 83.38 104 ASN A N 1
ATOM 788 C CA . ASN A 1 104 ? -12.072 -11.003 6.866 1.00 83.38 104 ASN A CA 1
ATOM 789 C C . ASN A 1 104 ? -11.661 -12.456 7.188 1.00 83.38 104 ASN A C 1
ATOM 791 O O . ASN A 1 104 ? -11.355 -12.766 8.344 1.00 83.38 104 ASN A O 1
ATOM 795 N N . LEU A 1 105 ? -11.662 -13.349 6.196 1.00 85.25 105 LEU A N 1
ATOM 796 C CA . LEU A 1 105 ? -11.162 -14.723 6.289 1.00 85.25 105 LEU A CA 1
ATOM 797 C C . LEU A 1 105 ? -9.696 -14.834 5.826 1.00 85.25 105 LEU A C 1
ATOM 799 O O . LEU A 1 105 ? -9.109 -15.922 5.893 1.00 85.25 105 LEU A O 1
ATOM 803 N N . CYS A 1 106 ? -9.086 -13.709 5.446 1.00 87.62 106 CYS A N 1
ATOM 804 C CA . CYS A 1 106 ? -7.768 -13.583 4.834 1.00 87.62 106 CYS A CA 1
ATOM 805 C C . CYS A 1 106 ? -7.669 -14.246 3.450 1.00 87.62 106 CY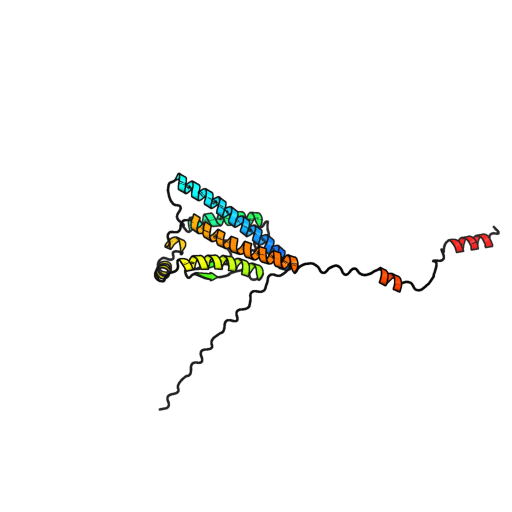S A C 1
ATOM 807 O O . CYS A 1 106 ? -6.590 -14.690 3.045 1.00 87.62 106 CYS A O 1
ATOM 809 N N . ASN A 1 107 ? -8.780 -14.358 2.723 1.00 88.19 107 ASN A N 1
ATOM 810 C CA . ASN A 1 107 ? -8.746 -14.748 1.321 1.00 88.19 107 ASN A CA 1
ATOM 811 C C . ASN A 1 107 ? -8.348 -13.544 0.480 1.00 88.19 107 ASN A C 1
ATOM 813 O O . ASN A 1 107 ? -8.916 -12.465 0.620 1.00 88.19 107 ASN A O 1
ATOM 817 N N . VAL A 1 108 ? -7.397 -13.771 -0.419 1.00 85.06 108 VAL A N 1
ATOM 818 C CA . VAL A 1 108 ? -6.965 -12.782 -1.401 1.00 85.06 108 VAL A CA 1
ATOM 819 C C . VAL A 1 108 ? -7.833 -12.924 -2.637 1.00 85.06 108 VAL A C 1
ATOM 821 O O . VAL A 1 108 ? -7.944 -14.007 -3.214 1.00 85.06 108 VAL A O 1
ATOM 824 N N . THR A 1 109 ? -8.412 -11.815 -3.058 1.00 81.44 109 THR A N 1
ATOM 825 C CA . THR A 1 109 ? -9.094 -11.661 -4.339 1.00 81.44 109 THR A CA 1
ATOM 826 C C . THR A 1 109 ? -8.265 -10.733 -5.211 1.00 81.44 109 THR A C 1
ATOM 828 O O . THR A 1 109 ? -7.661 -9.804 -4.696 1.00 81.44 109 THR A O 1
ATOM 831 N N . ILE A 1 110 ? -8.196 -11.007 -6.516 1.00 74.00 110 ILE A N 1
ATOM 832 C CA . ILE A 1 110 ? -7.504 -10.170 -7.507 1.00 74.00 110 ILE A CA 1
ATOM 833 C C . ILE A 1 110 ? -8.497 -9.906 -8.643 1.00 74.00 110 ILE A C 1
ATOM 835 O O . ILE A 1 110 ? -8.592 -10.681 -9.593 1.00 74.00 110 ILE A O 1
ATOM 839 N N . GLY A 1 111 ? -9.294 -8.849 -8.520 1.00 63.12 111 GLY A N 1
ATOM 840 C CA . GLY A 1 111 ? -10.298 -8.425 -9.504 1.00 63.12 111 GLY A CA 1
ATOM 841 C C . GLY A 1 111 ? -9.762 -7.531 -10.634 1.00 63.12 111 GLY A C 1
ATOM 842 O O . GLY A 1 111 ? -10.397 -6.547 -10.987 1.00 63.12 111 GLY A O 1
ATOM 843 N N . LEU A 1 112 ? -8.564 -7.766 -11.165 1.00 64.31 112 LEU A N 1
ATOM 844 C CA . LEU A 1 112 ? -7.993 -6.858 -12.169 1.00 64.31 112 LEU A CA 1
ATOM 845 C C . LEU A 1 112 ? -8.736 -6.903 -13.509 1.00 64.31 112 LEU A C 1
ATOM 847 O O . LEU A 1 112 ? -9.048 -7.992 -14.005 1.00 64.31 112 LEU A O 1
ATOM 851 N N . HIS A 1 113 ? -8.893 -5.730 -14.142 1.00 59.62 113 HIS A N 1
ATOM 852 C CA . HIS A 1 113 ? -9.434 -5.592 -15.498 1.00 59.62 113 HIS A CA 1
ATOM 853 C C . HIS A 1 113 ? -8.778 -6.615 -16.450 1.00 59.62 113 HIS A C 1
ATOM 855 O O . HIS A 1 113 ? -7.570 -6.854 -16.343 1.00 59.62 113 HIS A O 1
ATOM 861 N N . PRO A 1 114 ? -9.508 -7.245 -17.391 1.00 60.69 114 PRO A N 1
ATOM 862 C CA . PRO A 1 114 ? -8.948 -8.269 -18.279 1.00 60.69 114 PRO A CA 1
ATOM 863 C C . PRO A 1 114 ? -7.699 -7.826 -19.057 1.00 60.69 114 PRO A C 1
ATOM 865 O O . PRO A 1 114 ? -6.828 -8.648 -19.327 1.00 60.69 114 PRO A O 1
ATOM 868 N N . SER A 1 115 ? -7.563 -6.528 -19.345 1.00 55.66 115 SER A N 1
ATOM 869 C CA . SER A 1 115 ? -6.386 -5.968 -20.024 1.00 55.66 115 SER A CA 1
ATOM 870 C C . SER A 1 115 ? -5.154 -5.775 -19.132 1.00 55.66 115 SER A C 1
ATOM 872 O O . SER A 1 115 ? -4.102 -5.418 -19.654 1.00 55.66 115 SER A O 1
ATOM 874 N N . ALA A 1 116 ? -5.251 -5.979 -17.813 1.00 72.06 116 ALA A N 1
ATOM 875 C CA . ALA A 1 116 ? -4.091 -5.901 -16.933 1.00 72.06 116 ALA A CA 1
ATOM 876 C C . ALA A 1 116 ? -3.091 -7.001 -17.300 1.00 72.06 116 ALA A C 1
ATOM 878 O O . ALA A 1 116 ? -3.449 -8.188 -17.373 1.00 72.06 116 ALA A O 1
ATOM 879 N N . THR A 1 117 ? -1.839 -6.603 -17.518 1.00 78.94 117 THR A N 1
ATOM 880 C CA . THR A 1 117 ? -0.777 -7.535 -17.892 1.00 78.94 117 THR A CA 1
ATOM 881 C C . THR A 1 117 ? -0.503 -8.513 -16.752 1.00 78.94 117 THR A C 1
ATOM 883 O O . THR A 1 117 ? -0.809 -8.247 -15.584 1.00 78.94 117 THR A O 1
ATOM 886 N N . ALA A 1 118 ? 0.082 -9.671 -17.067 1.00 81.50 118 ALA A N 1
ATOM 887 C CA . ALA A 1 118 ? 0.457 -10.649 -16.045 1.00 81.50 118 ALA A CA 1
ATOM 888 C C . ALA A 1 118 ? 1.387 -10.038 -14.980 1.00 81.50 118 ALA A C 1
ATOM 890 O O . ALA A 1 118 ? 1.269 -10.365 -13.800 1.00 81.50 118 ALA A O 1
ATOM 891 N N . CYS A 1 119 ? 2.239 -9.090 -15.386 1.00 86.38 119 CYS A N 1
ATOM 892 C CA . CYS A 1 119 ? 3.123 -8.356 -14.491 1.00 86.38 119 CYS A CA 1
ATOM 893 C C . CYS A 1 119 ? 2.351 -7.521 -13.460 1.00 86.38 119 CYS A C 1
ATOM 895 O O . CYS A 1 119 ? 2.623 -7.607 -12.263 1.00 86.38 119 CYS A O 1
ATOM 897 N N . MET A 1 120 ? 1.351 -6.752 -13.908 1.00 86.19 120 MET A N 1
ATOM 898 C CA . MET A 1 120 ? 0.525 -5.940 -13.006 1.00 86.19 120 MET A CA 1
ATOM 899 C C . MET A 1 120 ? -0.334 -6.814 -12.085 1.00 86.19 120 MET A C 1
ATOM 901 O O . MET A 1 120 ? -0.509 -6.487 -10.913 1.00 86.19 120 MET A O 1
ATOM 905 N N . ARG A 1 121 ? -0.796 -7.977 -12.570 1.00 84.62 121 ARG A N 1
ATOM 906 C CA . ARG A 1 121 ? -1.497 -8.964 -11.730 1.00 84.62 121 ARG A CA 1
ATOM 907 C C . ARG A 1 121 ? -0.632 -9.501 -10.606 1.00 84.62 121 ARG A C 1
ATOM 909 O O . ARG A 1 121 ? -1.103 -9.583 -9.474 1.00 84.62 121 ARG A O 1
ATOM 916 N N . GLU A 1 122 ? 0.614 -9.853 -10.898 1.00 88.19 122 GLU A N 1
ATOM 917 C CA . GLU A 1 122 ? 1.528 -10.327 -9.862 1.00 88.19 122 GLU A CA 1
ATOM 918 C C . GLU A 1 122 ? 1.887 -9.203 -8.880 1.00 88.19 122 GLU A C 1
ATOM 920 O O . GLU A 1 122 ? 1.907 -9.457 -7.682 1.00 88.19 122 GLU A O 1
ATOM 925 N N . ALA A 1 123 ? 2.078 -7.960 -9.340 1.00 89.44 123 ALA A N 1
ATOM 926 C CA . ALA A 1 123 ? 2.330 -6.824 -8.449 1.00 89.44 123 ALA A CA 1
ATOM 927 C C . ALA A 1 123 ? 1.196 -6.628 -7.428 1.00 89.44 123 ALA A C 1
ATOM 929 O O . ALA A 1 123 ? 1.448 -6.670 -6.226 1.00 89.44 123 ALA A O 1
ATOM 930 N N . VAL A 1 124 ? -0.060 -6.537 -7.883 1.00 86.44 124 VAL A N 1
ATOM 931 C CA . VAL A 1 124 ? -1.227 -6.430 -6.983 1.00 86.44 124 VAL A CA 1
ATOM 932 C C . VAL A 1 124 ? -1.340 -7.657 -6.081 1.00 86.44 124 VAL A C 1
ATOM 934 O O . VAL A 1 124 ? -1.602 -7.536 -4.890 1.00 86.44 124 VAL A O 1
ATOM 937 N N . LYS A 1 125 ? -1.061 -8.856 -6.595 1.00 87.94 125 LYS A N 1
ATOM 938 C CA . LYS A 1 125 ? -1.047 -10.059 -5.759 1.00 87.94 125 LYS A CA 1
ATOM 939 C C . LYS A 1 125 ? -0.011 -9.986 -4.637 1.00 87.94 125 LYS A C 1
ATOM 941 O O . LYS A 1 125 ? -0.287 -10.475 -3.548 1.00 87.94 125 LYS A O 1
ATOM 946 N N . ARG A 1 126 ? 1.160 -9.382 -4.862 1.00 91.56 126 ARG A N 1
ATOM 947 C CA . ARG A 1 126 ? 2.164 -9.169 -3.803 1.00 91.56 126 ARG A CA 1
ATOM 948 C C . ARG A 1 126 ? 1.674 -8.188 -2.743 1.00 91.56 126 ARG A C 1
ATOM 950 O O . ARG A 1 126 ? 1.933 -8.430 -1.567 1.00 91.56 126 ARG A O 1
ATOM 957 N N . HIS A 1 127 ? 0.948 -7.148 -3.149 1.00 93.31 127 HIS A N 1
ATOM 958 C CA . HIS A 1 127 ? 0.273 -6.236 -2.227 1.00 93.31 127 HIS A CA 1
ATOM 959 C C . HIS A 1 127 ? -0.727 -6.989 -1.345 1.00 93.31 127 HIS A C 1
ATOM 961 O O . HIS A 1 127 ? -0.641 -6.959 -0.121 1.00 93.31 127 HIS A O 1
ATOM 967 N N . GLU A 1 128 ? -1.644 -7.732 -1.960 1.00 90.00 128 GLU A N 1
ATOM 968 C CA . GLU A 1 128 ? -2.681 -8.448 -1.218 1.00 90.00 128 GLU A CA 1
ATOM 969 C C . GLU A 1 128 ? -2.116 -9.585 -0.361 1.00 90.00 128 GLU A C 1
ATOM 971 O O . GLU A 1 128 ? -2.614 -9.861 0.727 1.00 90.00 128 GLU A O 1
ATOM 976 N N . GLU A 1 129 ? -1.034 -10.232 -0.794 1.00 91.75 129 GLU A N 1
ATOM 977 C CA . GLU A 1 129 ? -0.363 -11.243 0.022 1.00 91.75 129 GLU A CA 1
ATOM 978 C C . GLU A 1 129 ? 0.259 -10.630 1.288 1.00 91.75 129 GLU A C 1
ATOM 980 O O . GLU A 1 129 ? 0.285 -11.287 2.330 1.00 91.75 129 GLU A O 1
ATOM 985 N N . HIS A 1 130 ? 0.694 -9.364 1.247 1.00 94.94 130 HIS A N 1
ATOM 986 C CA . HIS A 1 130 ? 1.104 -8.644 2.454 1.00 94.94 130 HIS A CA 1
ATOM 987 C C . HIS A 1 130 ? -0.073 -8.496 3.429 1.00 94.94 130 HIS A C 1
ATOM 989 O O . HIS A 1 130 ? 0.025 -8.910 4.586 1.00 94.94 130 HIS A O 1
ATOM 995 N N . HIS A 1 131 ? -1.223 -8.014 2.948 1.00 94.25 131 HIS A N 1
ATOM 996 C CA . HIS A 1 131 ? -2.437 -7.917 3.764 1.00 94.25 131 HIS A CA 1
ATOM 997 C C . HIS A 1 131 ? -2.886 -9.263 4.320 1.00 94.25 131 HIS A C 1
ATOM 999 O O . HIS A 1 131 ? -3.288 -9.366 5.482 1.00 94.25 131 HIS A O 1
ATOM 1005 N N . ARG A 1 132 ? -2.790 -10.327 3.517 1.00 93.81 132 ARG A N 1
ATOM 1006 C CA . ARG A 1 132 ? -3.066 -11.693 3.960 1.00 93.81 132 ARG A CA 1
ATOM 1007 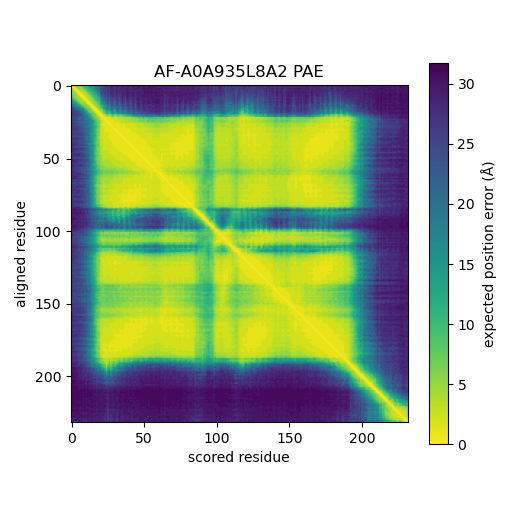C C . ARG A 1 132 ? -2.161 -12.091 5.114 1.00 93.81 132 ARG A C 1
ATOM 1009 O O . ARG A 1 132 ? -2.658 -12.645 6.093 1.00 93.81 132 ARG A O 1
ATOM 1016 N N . GLN A 1 133 ? -0.862 -11.827 5.021 1.00 95.94 133 GLN A N 1
ATOM 1017 C CA . GLN A 1 133 ? 0.085 -12.157 6.084 1.00 95.94 133 GLN A CA 1
ATOM 1018 C C . GLN A 1 133 ? -0.246 -11.412 7.380 1.00 95.94 133 GLN A C 1
ATOM 1020 O O . GLN A 1 133 ? -0.302 -12.048 8.432 1.00 95.94 133 GLN A O 1
ATOM 1025 N N . GLU A 1 134 ? -0.550 -10.114 7.318 1.00 94.62 134 GLU A N 1
ATOM 1026 C CA . GLU A 1 134 ? -0.976 -9.350 8.500 1.00 94.62 134 GLU A CA 1
ATOM 1027 C C . GLU A 1 134 ? -2.314 -9.849 9.063 1.00 94.62 134 GLU A C 1
ATOM 1029 O O . GLU A 1 134 ? -2.455 -10.051 10.271 1.00 94.62 134 GLU A O 1
ATOM 1034 N N . CYS A 1 135 ? -3.276 -10.157 8.193 1.00 93.12 135 CYS A N 1
ATOM 1035 C CA . CYS A 1 135 ? -4.563 -10.731 8.572 1.00 93.12 135 CYS A CA 1
ATOM 1036 C C . CYS A 1 135 ? -4.397 -12.080 9.294 1.00 93.12 135 CYS A C 1
ATOM 1038 O O . CYS A 1 135 ? -5.013 -12.322 10.337 1.00 93.12 135 CYS A O 1
ATOM 1040 N N . LEU A 1 136 ? -3.525 -12.958 8.787 1.00 93.50 136 LEU A N 1
ATOM 1041 C CA . LEU A 1 136 ? -3.282 -14.281 9.363 1.00 93.50 136 LEU A CA 1
ATOM 1042 C C . LEU A 1 136 ? -2.647 -14.219 10.758 1.00 93.50 136 LEU A C 1
ATOM 1044 O O . LEU A 1 136 ? -2.919 -15.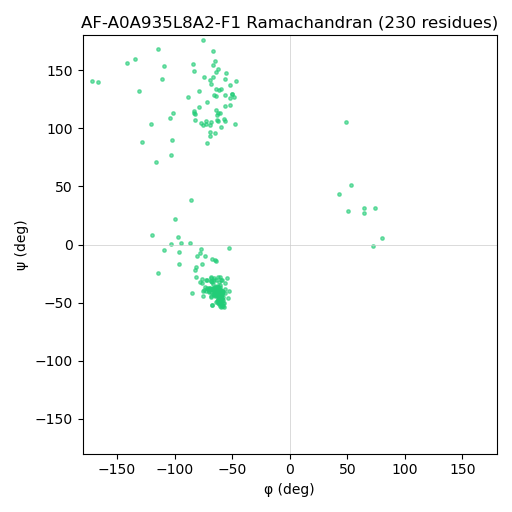111 11.562 1.00 93.50 136 LEU A O 1
ATOM 1048 N N . LYS A 1 137 ? -1.871 -13.174 11.082 1.00 92.44 137 LYS A N 1
ATOM 1049 C CA . LYS A 1 137 ? -1.280 -12.996 12.424 1.00 92.44 137 LYS A CA 1
ATOM 1050 C C . LYS A 1 137 ? -2.332 -12.807 13.511 1.00 92.44 137 LYS A C 1
ATOM 1052 O O . LYS A 1 137 ? -2.097 -13.185 14.656 1.00 92.44 137 LYS A O 1
ATOM 1057 N N . THR A 1 138 ? -3.480 -12.219 13.176 1.00 86.94 138 THR A N 1
ATOM 1058 C CA . THR A 1 138 ? -4.522 -11.905 14.162 1.00 86.94 138 THR A CA 1
ATOM 1059 C C . THR A 1 138 ? -5.762 -12.787 14.037 1.00 86.94 138 THR A C 1
ATOM 1061 O O . THR A 1 138 ? -6.647 -12.690 14.891 1.00 86.94 138 THR A O 1
ATOM 1064 N N . ARG A 1 139 ? -5.835 -13.659 13.021 1.00 89.50 139 ARG A N 1
ATOM 1065 C CA . ARG A 1 139 ? -6.998 -14.509 12.727 1.00 89.50 139 ARG A CA 1
ATOM 1066 C C . ARG A 1 139 ? -7.170 -15.634 13.751 1.00 89.50 139 ARG A C 1
ATOM 1068 O O . ARG A 1 139 ? -6.329 -16.518 13.876 1.00 89.50 139 ARG A O 1
ATOM 1075 N N . THR A 1 140 ? -8.333 -15.674 14.399 1.00 90.31 140 THR A N 1
ATOM 1076 C CA . THR A 1 140 ? -8.769 -16.785 15.265 1.00 90.31 140 THR A CA 1
ATOM 1077 C C . THR A 1 140 ? -10.219 -17.165 14.967 1.00 90.31 140 THR A C 1
ATOM 1079 O O . THR A 1 140 ? -10.975 -16.353 14.433 1.00 90.31 140 THR A O 1
ATOM 1082 N N . ALA A 1 141 ? -10.641 -18.380 15.340 1.00 88.38 141 ALA A N 1
ATOM 1083 C CA . ALA A 1 141 ? -12.025 -18.830 15.142 1.00 88.38 141 ALA A CA 1
ATOM 1084 C C . ALA A 1 141 ? -13.048 -17.888 15.808 1.00 88.38 141 ALA A C 1
ATOM 1086 O O . ALA A 1 141 ? -14.052 -17.531 15.194 1.00 88.38 141 ALA A O 1
ATOM 1087 N N . GLY A 1 142 ? -12.754 -17.411 17.025 1.00 90.69 142 GLY A N 1
ATOM 1088 C CA . GLY A 1 142 ? -13.603 -16.442 17.724 1.00 90.69 142 GLY A CA 1
ATOM 1089 C C . GLY A 1 142 ? -13.707 -15.102 16.989 1.00 90.69 142 GLY A C 1
ATOM 1090 O O . GLY A 1 142 ? -14.791 -14.539 16.881 1.00 90.69 142 GLY A O 1
ATOM 1091 N N . LYS A 1 143 ? -12.604 -14.615 16.412 1.00 90.62 143 LYS A N 1
ATOM 1092 C CA . LYS A 1 143 ? -12.593 -13.371 15.629 1.00 90.62 143 LYS A CA 1
ATOM 1093 C C . LYS A 1 143 ? -13.338 -13.490 14.302 1.00 90.62 143 LYS A C 1
ATOM 1095 O O . LYS A 1 143 ? -14.033 -12.550 13.925 1.00 90.62 143 LYS A O 1
ATOM 1100 N N . ILE A 1 144 ? -13.243 -14.642 13.636 1.00 88.31 144 ILE A N 1
ATOM 1101 C CA . ILE A 1 144 ? -14.039 -14.943 12.438 1.00 88.31 144 ILE A CA 1
ATOM 1102 C C . ILE A 1 144 ? -15.530 -14.906 12.788 1.00 88.31 144 ILE A C 1
ATOM 1104 O O . ILE A 1 144 ? -16.290 -14.199 12.132 1.00 88.31 144 ILE A O 1
ATOM 1108 N N . ALA A 1 145 ? -15.938 -15.602 13.855 1.00 89.19 145 ALA A N 1
ATOM 1109 C CA . ALA A 1 145 ? -17.329 -15.610 14.304 1.00 89.19 145 ALA A CA 1
ATOM 1110 C C . ALA A 1 145 ? -17.835 -14.198 14.643 1.00 89.19 145 ALA A C 1
ATOM 1112 O O . ALA A 1 145 ? -18.952 -13.839 14.271 1.00 89.19 145 ALA A O 1
ATOM 1113 N N . THR A 1 146 ? -17.004 -13.372 15.290 1.00 90.19 146 THR A N 1
ATOM 1114 C CA . THR A 1 146 ? -17.339 -11.968 15.560 1.00 90.19 146 THR A CA 1
ATOM 1115 C C . THR A 1 146 ? -17.551 -11.181 14.271 1.00 90.19 146 THR A C 1
ATOM 1117 O O . THR A 1 146 ? -18.611 -10.581 14.142 1.00 90.19 146 THR A O 1
ATOM 1120 N N . SER A 1 147 ? -16.624 -11.226 13.306 1.00 88.69 147 SER A N 1
ATOM 1121 C CA . SER A 1 147 ? -16.777 -10.503 12.030 1.00 88.69 147 SER A CA 1
ATOM 1122 C C . SER A 1 147 ? -18.006 -10.951 11.239 1.00 88.69 147 SER A C 1
ATOM 1124 O O . SER A 1 147 ? -18.705 -10.110 10.685 1.00 88.69 147 SER A O 1
ATOM 1126 N N . VAL A 1 148 ? -18.319 -12.251 11.221 1.00 87.38 148 VAL A N 1
ATOM 1127 C CA . VAL A 1 148 ? -19.540 -12.762 10.569 1.00 87.38 148 VAL A CA 1
ATOM 1128 C C . VAL A 1 148 ? -20.800 -12.235 11.262 1.00 87.38 148 VAL A C 1
ATOM 1130 O O . VAL A 1 148 ? -21.768 -11.888 10.593 1.00 87.38 148 VAL A O 1
ATOM 1133 N N . ARG A 1 149 ? -20.797 -12.153 12.598 1.00 91.75 149 ARG A N 1
ATOM 1134 C CA . ARG A 1 149 ? -21.954 -11.702 13.382 1.00 91.75 149 ARG A CA 1
ATOM 1135 C C . ARG A 1 149 ? -22.163 -10.189 13.331 1.00 91.75 149 ARG A C 1
ATOM 1137 O O . ARG A 1 149 ? -23.307 -9.750 13.321 1.00 91.75 149 ARG A O 1
ATOM 1144 N N . THR A 1 150 ? -21.091 -9.401 13.389 1.00 90.75 150 THR A N 1
ATOM 1145 C CA . THR A 1 150 ? -21.177 -7.935 13.498 1.00 90.75 150 THR A CA 1
ATOM 1146 C C . THR A 1 150 ? -21.060 -7.226 12.155 1.00 90.75 150 THR A C 1
ATOM 1148 O O . THR A 1 150 ? -21.397 -6.050 12.076 1.00 90.75 150 THR A O 1
ATOM 1151 N N . GLY A 1 151 ? -20.566 -7.904 11.116 1.00 88.44 151 GLY A N 1
ATOM 1152 C CA . GLY A 1 151 ? -20.241 -7.284 9.830 1.00 88.44 151 GLY A CA 1
ATOM 1153 C C . GLY A 1 151 ? -18.987 -6.404 9.861 1.00 88.44 151 GLY A C 1
ATOM 1154 O O . GLY A 1 151 ? -18.608 -5.874 8.823 1.00 88.44 151 GLY A O 1
ATOM 1155 N N . GLN A 1 152 ? -18.331 -6.267 11.019 1.00 89.12 152 GLN A N 1
ATOM 1156 C CA . GLN A 1 152 ? -17.133 -5.444 11.173 1.00 89.12 152 GLN A CA 1
ATOM 1157 C C . GLN A 1 152 ? -15.948 -6.043 10.423 1.00 89.12 152 GLN A C 1
ATOM 1159 O O . GLN A 1 152 ? -15.684 -7.258 10.503 1.00 89.12 152 GLN A O 1
ATOM 1164 N N . ASP A 1 153 ? -15.188 -5.176 9.755 1.00 89.31 153 ASP A N 1
ATOM 1165 C CA . ASP A 1 153 ? -13.893 -5.572 9.222 1.00 89.31 153 ASP A CA 1
ATOM 1166 C C . ASP A 1 153 ? -12.896 -5.890 10.353 1.00 89.31 153 ASP A C 1
ATOM 1168 O O . ASP A 1 153 ? -13.133 -5.629 11.542 1.00 89.31 153 ASP A O 1
ATOM 1172 N N . ARG A 1 154 ? -11.773 -6.527 10.006 1.00 91.06 154 ARG A N 1
ATOM 1173 C CA . ARG A 1 154 ? -10.789 -6.926 11.018 1.00 91.06 154 ARG A CA 1
ATOM 1174 C C . ARG A 1 154 ? -10.168 -5.752 11.773 1.00 91.06 154 ARG A C 1
ATOM 1176 O O . ARG A 1 154 ? -9.757 -5.960 12.910 1.00 91.06 154 ARG A O 1
ATOM 1183 N N . PHE A 1 155 ? -10.081 -4.569 11.169 1.00 93.31 155 PHE A N 1
ATOM 1184 C CA . PHE A 1 155 ? -9.494 -3.388 11.792 1.00 93.31 155 PHE A CA 1
ATOM 1185 C C . PHE A 1 155 ? -10.454 -2.795 12.823 1.00 93.31 155 PHE A C 1
ATOM 1187 O O . PHE A 1 155 ? -10.033 -2.518 13.946 1.00 93.31 155 PHE A O 1
ATOM 1194 N N . GLU A 1 156 ? -11.743 -2.693 12.483 1.00 93.25 156 GLU A N 1
ATOM 1195 C CA . GLU A 1 156 ? -12.802 -2.288 13.416 1.00 93.25 156 GLU A CA 1
ATOM 1196 C C . GLU A 1 156 ? -12.889 -3.252 14.599 1.00 93.25 156 GLU A C 1
ATOM 1198 O O . GLU A 1 156 ? -12.854 -2.837 15.758 1.00 93.25 156 GLU A O 1
ATOM 1203 N N . ARG A 1 157 ? -12.954 -4.557 14.305 1.00 92.94 157 ARG A N 1
ATOM 1204 C CA . ARG A 1 157 ? -13.072 -5.613 15.317 1.00 92.94 157 ARG A CA 1
ATOM 1205 C C . ARG A 1 157 ? -11.888 -5.623 16.280 1.00 92.94 157 ARG A C 1
ATOM 1207 O O . ARG A 1 157 ? -12.075 -5.842 17.474 1.00 92.94 157 ARG A O 1
ATOM 1214 N N . ASP A 1 158 ? -10.675 -5.440 15.762 1.00 92.25 158 ASP A N 1
ATOM 1215 C CA . ASP A 1 158 ? -9.451 -5.520 16.560 1.00 92.25 158 ASP A CA 1
ATOM 1216 C C . ASP A 1 158 ? -9.094 -4.174 17.228 1.00 92.25 158 ASP A C 1
ATOM 1218 O O . ASP A 1 158 ? -8.086 -4.096 17.929 1.00 92.25 158 ASP A O 1
ATOM 1222 N N . GLY A 1 159 ? -9.914 -3.126 17.052 1.00 93.06 159 GLY A N 1
ATOM 1223 C CA . GLY A 1 159 ? -9.690 -1.811 17.661 1.00 93.06 159 GLY A CA 1
ATOM 1224 C C . GLY A 1 159 ? -8.418 -1.127 17.155 1.00 93.06 159 GLY A C 1
ATOM 1225 O O . GLY A 1 159 ? -7.753 -0.411 17.906 1.00 93.06 159 GLY A O 1
ATOM 1226 N N . ILE A 1 160 ? -8.055 -1.383 15.896 1.00 95.75 160 ILE A N 1
ATOM 1227 C CA . ILE A 1 160 ? -6.831 -0.870 15.281 1.00 95.75 160 ILE A CA 1
ATOM 1228 C C . ILE A 1 160 ? -6.918 0.654 15.139 1.00 95.75 160 ILE A C 1
ATOM 1230 O O . ILE A 1 160 ? -7.977 1.227 14.885 1.00 95.75 160 ILE A O 1
ATOM 1234 N N . GLN A 1 161 ? -5.795 1.344 15.314 1.00 97.06 161 GLN A N 1
ATOM 1235 C CA . GLN A 1 161 ? -5.711 2.785 15.092 1.00 97.06 161 GLN A CA 1
ATOM 1236 C C . GLN A 1 161 ? -5.499 3.086 13.605 1.00 97.06 161 GLN A C 1
ATOM 1238 O O . GLN A 1 161 ? -4.831 2.338 12.891 1.00 97.06 161 GLN A O 1
ATOM 1243 N N . LEU A 1 162 ? -6.005 4.223 13.130 1.00 96.94 162 LEU A N 1
ATOM 1244 C CA . LEU A 1 162 ? -5.871 4.623 11.728 1.00 96.94 162 LEU A CA 1
ATOM 1245 C C . LEU A 1 162 ? -4.400 4.685 11.242 1.00 96.94 162 LEU A C 1
ATOM 1247 O O . LEU A 1 162 ? -4.149 4.224 10.129 1.00 96.94 162 LEU A O 1
ATOM 1251 N N . PRO A 1 163 ? -3.411 5.139 12.046 1.00 97.38 163 PRO A N 1
ATOM 1252 C CA . PRO A 1 163 ? -1.991 5.048 11.685 1.00 97.38 163 PRO A CA 1
ATOM 1253 C C . PRO A 1 163 ? -1.468 3.619 11.491 1.00 97.38 163 PRO A C 1
ATOM 1255 O O . PRO A 1 163 ? -0.586 3.394 10.671 1.00 97.38 163 PRO A O 1
ATOM 1258 N N . GLN A 1 164 ? -1.995 2.639 12.230 1.00 96.75 164 GLN A N 1
ATOM 1259 C CA . GLN A 1 164 ? -1.583 1.238 12.087 1.00 96.75 164 GLN A CA 1
ATOM 1260 C C . GLN A 1 164 ? -2.125 0.643 10.783 1.00 96.75 164 GLN A C 1
ATOM 1262 O O . GLN A 1 164 ? -1.395 -0.054 10.087 1.00 96.75 164 GLN A O 1
ATOM 1267 N N . TYR A 1 165 ? -3.367 0.982 10.422 1.00 96.38 165 TYR A N 1
ATOM 1268 C CA . TYR A 1 165 ? -3.928 0.668 9.106 1.00 96.38 165 TYR A CA 1
ATOM 1269 C C . TYR A 1 165 ? -3.089 1.284 7.973 1.00 96.38 165 TYR A C 1
ATOM 1271 O O . TYR A 1 165 ? -2.707 0.583 7.040 1.00 96.38 165 TYR A O 1
ATOM 1279 N N . ALA A 1 166 ? -2.720 2.566 8.091 1.00 96.75 166 ALA A N 1
ATOM 1280 C CA . ALA A 1 166 ? -1.826 3.221 7.134 1.00 96.75 166 ALA A CA 1
ATOM 1281 C C . ALA A 1 166 ? -0.459 2.517 7.043 1.00 96.75 166 ALA A C 1
ATOM 1283 O O . ALA A 1 166 ? 0.082 2.349 5.953 1.00 96.75 166 ALA A O 1
ATOM 1284 N N . GLY A 1 167 ? 0.078 2.074 8.185 1.00 97.19 167 GLY A N 1
ATOM 1285 C CA . GLY A 1 167 ? 1.287 1.256 8.280 1.00 97.19 167 GLY A CA 1
ATOM 1286 C C . GLY A 1 167 ? 1.229 -0.003 7.424 1.00 97.19 167 GLY A C 1
ATOM 1287 O O . GLY A 1 167 ? 2.170 -0.300 6.690 1.00 97.19 167 GLY A O 1
ATOM 1288 N N . GLU A 1 168 ? 0.108 -0.712 7.492 1.00 96.44 168 GLU A N 1
ATOM 1289 C CA . GLU A 1 168 ? -0.101 -1.929 6.721 1.00 96.44 168 GLU A CA 1
ATOM 1290 C C . GLU A 1 168 ? -0.211 -1.660 5.210 1.00 96.44 168 GLU A C 1
ATOM 1292 O O . GLU A 1 168 ? 0.432 -2.334 4.407 1.00 96.44 168 GLU A O 1
ATOM 1297 N N . GLU A 1 169 ? -0.972 -0.643 4.810 1.00 95.88 169 GLU A N 1
ATOM 1298 C CA . GLU A 1 169 ? -1.096 -0.234 3.404 1.00 95.88 169 GLU A CA 1
ATOM 1299 C C . GLU A 1 169 ? 0.261 0.173 2.807 1.00 95.88 169 GLU A C 1
ATOM 1301 O O . GLU A 1 169 ? 0.606 -0.226 1.693 1.00 95.88 169 GLU A O 1
ATOM 1306 N N . MET A 1 170 ? 1.086 0.905 3.568 1.00 97.00 170 MET A N 1
ATOM 1307 C CA . MET A 1 170 ? 2.461 1.214 3.161 1.00 97.00 170 MET A CA 1
ATOM 1308 C C . MET A 1 170 ? 3.287 -0.055 2.924 1.00 97.00 170 MET A C 1
ATOM 1310 O O . MET A 1 170 ? 4.039 -0.107 1.950 1.00 97.00 170 MET A O 1
ATOM 1314 N N . GLY A 1 171 ? 3.138 -1.078 3.771 1.00 96.44 171 GLY A N 1
ATOM 1315 C CA . GLY A 1 171 ? 3.800 -2.372 3.597 1.00 96.44 171 GLY A CA 1
ATOM 1316 C C . GLY A 1 171 ? 3.371 -3.093 2.313 1.00 96.44 171 GLY A C 1
ATOM 1317 O O . GLY A 1 171 ? 4.225 -3.611 1.586 1.00 96.44 171 GLY A O 1
ATOM 1318 N N . GLY A 1 172 ? 2.079 -3.037 1.973 1.00 94.81 172 GLY A N 1
ATOM 1319 C CA . GLY A 1 172 ? 1.540 -3.542 0.706 1.00 94.81 172 GLY A CA 1
ATOM 1320 C C . GLY A 1 172 ? 2.184 -2.867 -0.509 1.00 94.81 172 GLY A C 1
ATOM 1321 O O . GLY A 1 172 ? 2.770 -3.538 -1.362 1.00 94.81 172 GLY A O 1
ATOM 1322 N N . TYR A 1 173 ? 2.191 -1.530 -0.547 1.00 95.44 173 TYR A N 1
ATOM 1323 C CA . TYR A 1 173 ? 2.833 -0.775 -1.632 1.00 95.44 173 TYR A CA 1
ATOM 1324 C C . TYR A 1 173 ? 4.353 -0.994 -1.707 1.00 95.44 173 TYR A C 1
ATOM 1326 O O . TYR A 1 173 ? 4.917 -1.060 -2.801 1.00 95.44 173 TYR A O 1
ATOM 1334 N N . GLN A 1 174 ? 5.040 -1.146 -0.571 1.00 97.75 174 GLN A N 1
ATOM 1335 C CA . GLN A 1 174 ? 6.471 -1.471 -0.550 1.00 97.75 174 GLN A CA 1
ATOM 1336 C C . GLN A 1 174 ? 6.754 -2.842 -1.176 1.00 97.75 174 GLN A C 1
ATOM 1338 O O . GLN A 1 174 ? 7.732 -2.982 -1.919 1.00 97.75 174 GLN A O 1
ATOM 1343 N N . ALA A 1 175 ? 5.895 -3.837 -0.929 1.00 95.62 175 ALA A N 1
ATOM 1344 C CA . ALA A 1 175 ? 6.009 -5.155 -1.547 1.00 95.62 175 ALA A CA 1
ATOM 1345 C C . ALA A 1 175 ? 5.867 -5.078 -3.078 1.00 95.62 175 ALA A C 1
ATOM 1347 O O . ALA A 1 175 ? 6.646 -5.716 -3.796 1.00 95.62 175 ALA A O 1
ATOM 1348 N N . GLU A 1 176 ? 4.946 -4.249 -3.582 1.00 93.75 176 GLU A N 1
ATOM 1349 C CA . GLU A 1 176 ? 4.829 -3.983 -5.021 1.00 93.75 176 GLU A CA 1
ATOM 1350 C C . GLU A 1 176 ? 6.104 -3.367 -5.594 1.00 93.75 176 GLU A C 1
ATOM 1352 O O . GLU A 1 176 ? 6.668 -3.881 -6.561 1.00 93.75 176 GLU A O 1
ATOM 1357 N N . VAL A 1 177 ? 6.588 -2.279 -4.984 1.00 95.69 177 VAL A N 1
ATOM 1358 C CA . VAL A 1 177 ? 7.775 -1.548 -5.451 1.00 95.69 177 VAL A CA 1
ATOM 1359 C C . VAL A 1 177 ? 9.004 -2.455 -5.468 1.00 95.69 177 VAL A C 1
ATOM 1361 O O . VAL A 1 177 ? 9.794 -2.405 -6.413 1.00 95.69 177 VAL A O 1
ATOM 1364 N N . MET A 1 178 ? 9.170 -3.308 -4.455 1.00 97.12 178 MET A N 1
ATOM 1365 C CA . MET A 1 178 ? 10.273 -4.266 -4.400 1.00 97.12 178 MET A CA 1
ATOM 1366 C C . MET A 1 178 ? 10.222 -5.252 -5.574 1.00 97.12 178 MET A C 1
ATOM 1368 O O . MET A 1 178 ? 11.225 -5.415 -6.272 1.00 97.12 178 MET A O 1
ATOM 1372 N N . PHE A 1 179 ? 9.064 -5.870 -5.823 1.00 95.75 179 PHE A N 1
ATOM 1373 C CA . PHE A 1 179 ? 8.869 -6.792 -6.946 1.00 95.75 179 PHE A CA 1
ATOM 1374 C C . PHE A 1 179 ? 9.113 -6.104 -8.298 1.00 95.75 179 PHE A C 1
ATOM 1376 O O . PHE A 1 179 ? 9.893 -6.580 -9.124 1.00 95.75 179 PHE A O 1
ATOM 1383 N N . LEU A 1 180 ? 8.504 -4.939 -8.505 1.00 94.44 180 LEU A N 1
ATOM 1384 C CA . LEU A 1 180 ? 8.575 -4.200 -9.763 1.00 94.44 180 LEU A CA 1
ATOM 1385 C C . LEU A 1 180 ? 9.993 -3.703 -10.080 1.00 94.44 180 LEU A C 1
ATOM 1387 O O . LEU A 1 180 ? 10.415 -3.739 -11.237 1.00 94.44 180 LEU A O 1
ATOM 1391 N N . ASN A 1 181 ? 10.767 -3.299 -9.069 1.00 96.19 181 ASN A N 1
ATOM 1392 C CA . ASN A 1 181 ? 12.175 -2.941 -9.257 1.00 96.19 181 ASN A CA 1
ATOM 1393 C C . ASN A 1 181 ? 13.038 -4.147 -9.660 1.00 96.19 181 ASN A C 1
ATOM 1395 O O . ASN A 1 181 ? 13.905 -4.014 -10.529 1.00 96.19 181 ASN A O 1
ATOM 1399 N N . GLN A 1 182 ? 12.790 -5.325 -9.077 1.00 95.12 182 GLN A N 1
ATOM 1400 C CA . GLN A 1 182 ? 13.479 -6.561 -9.469 1.00 95.12 182 GLN A CA 1
ATOM 1401 C C . GLN A 1 182 ? 13.170 -6.920 -10.928 1.00 95.12 182 GLN A C 1
ATOM 1403 O O . GLN A 1 182 ? 14.088 -7.193 -11.709 1.00 95.12 182 GLN A O 1
ATOM 1408 N N . GLU A 1 183 ? 11.902 -6.828 -11.333 1.00 94.06 183 GLU A N 1
ATOM 1409 C CA . GLU A 1 183 ? 11.493 -7.090 -12.714 1.00 94.06 183 GLU A CA 1
ATOM 1410 C C . GLU A 1 183 ? 12.057 -6.055 -13.692 1.00 94.06 183 GLU A C 1
ATOM 1412 O O . GLU A 1 183 ? 12.537 -6.423 -14.764 1.00 94.06 183 GLU A O 1
ATOM 1417 N N . MET A 1 184 ? 12.124 -4.775 -13.315 1.00 93.25 184 MET A N 1
ATOM 1418 C CA . MET A 1 184 ? 12.804 -3.756 -14.123 1.00 93.25 184 MET A CA 1
ATOM 1419 C C . MET A 1 184 ? 14.282 -4.064 -14.340 1.00 93.25 184 MET A C 1
ATOM 1421 O O . MET A 1 184 ? 14.773 -3.915 -15.463 1.00 93.25 184 MET A O 1
ATOM 1425 N N . ALA A 1 185 ? 14.991 -4.509 -13.300 1.00 92.56 185 ALA A N 1
ATOM 1426 C CA . ALA A 1 185 ? 16.395 -4.898 -13.407 1.00 92.56 185 ALA A CA 1
ATOM 1427 C C . ALA A 1 185 ? 16.571 -6.128 -14.314 1.00 92.56 185 ALA A C 1
ATOM 1429 O O . ALA A 1 185 ? 17.446 -6.145 -15.186 1.00 92.56 185 ALA A O 1
ATOM 1430 N N . ARG A 1 186 ? 15.694 -7.131 -14.178 1.00 92.88 186 ARG A N 1
ATOM 1431 C CA . ARG A 1 186 ? 15.679 -8.323 -15.039 1.00 92.88 186 ARG A CA 1
ATOM 1432 C C . ARG A 1 186 ? 15.420 -7.955 -16.504 1.00 92.88 186 ARG A C 1
ATOM 1434 O O . ARG A 1 186 ? 16.165 -8.373 -17.396 1.00 92.88 186 ARG A O 1
ATOM 1441 N N . LEU A 1 187 ? 14.410 -7.124 -16.758 1.00 91.31 187 LEU A N 1
ATOM 1442 C CA . LEU A 1 187 ? 14.026 -6.670 -18.097 1.00 91.31 187 LEU A CA 1
ATOM 1443 C C . LEU A 1 187 ? 15.072 -5.745 -18.730 1.00 91.31 187 LEU A C 1
ATOM 1445 O O . LEU A 1 187 ? 15.257 -5.786 -19.943 1.00 91.31 187 LEU A O 1
ATOM 1449 N N . ALA A 1 188 ? 15.809 -4.947 -17.953 1.00 88.06 188 ALA A N 1
ATOM 1450 C CA . ALA A 1 188 ? 16.898 -4.121 -18.484 1.00 88.06 188 ALA A CA 1
ATOM 1451 C C . ALA A 1 188 ? 17.989 -4.959 -19.178 1.00 88.06 188 ALA A C 1
ATOM 1453 O O . ALA A 1 188 ? 18.607 -4.502 -20.142 1.00 88.06 188 ALA A O 1
ATOM 1454 N N . ASN A 1 189 ? 18.194 -6.197 -18.722 1.00 81.38 189 ASN A N 1
ATOM 1455 C CA . ASN A 1 189 ? 19.125 -7.136 -19.340 1.00 81.38 189 ASN A CA 1
ATOM 1456 C C . ASN A 1 189 ? 18.500 -7.903 -20.509 1.00 81.38 189 ASN A C 1
ATOM 1458 O O . ASN A 1 189 ? 19.150 -8.046 -21.544 1.00 81.38 189 ASN A O 1
ATOM 1462 N N . ALA A 1 190 ? 17.251 -8.352 -20.363 1.00 84.69 190 ALA A N 1
ATOM 1463 C CA . ALA A 1 190 ? 16.567 -9.179 -21.359 1.00 84.69 190 ALA A CA 1
ATOM 1464 C C . ALA A 1 190 ? 16.067 -8.393 -22.587 1.00 84.69 190 ALA A C 1
ATOM 1466 O O . ALA A 1 190 ? 16.005 -8.937 -23.683 1.00 84.69 190 ALA A O 1
ATOM 1467 N N . CYS A 1 191 ? 15.731 -7.113 -22.419 1.00 85.50 191 CYS A N 1
ATOM 1468 C CA . CYS A 1 191 ? 15.072 -6.291 -23.439 1.00 85.50 191 CYS A CA 1
ATOM 1469 C C . CYS A 1 191 ? 16.032 -5.381 -24.207 1.00 85.50 191 CYS A C 1
ATOM 1471 O O . CYS A 1 191 ? 15.615 -4.348 -24.740 1.00 85.50 191 CYS A O 1
ATOM 1473 N N . LYS A 1 192 ? 17.329 -5.709 -24.224 1.00 79.25 192 LYS A N 1
ATOM 1474 C CA . LYS A 1 192 ? 18.300 -4.969 -25.032 1.00 79.25 192 LYS A CA 1
ATOM 1475 C C . LYS A 1 192 ? 17.962 -5.200 -26.507 1.00 79.25 192 LYS A C 1
ATOM 1477 O O . LYS A 1 192 ? 17.820 -6.359 -26.897 1.00 79.25 192 LYS A O 1
ATOM 1482 N N . PRO A 1 193 ? 17.830 -4.141 -27.329 1.00 69.56 193 PRO A N 1
ATOM 1483 C CA . PRO A 1 193 ? 17.681 -4.338 -28.761 1.00 69.56 193 PRO A CA 1
ATOM 1484 C C . PRO A 1 193 ? 18.874 -5.163 -29.262 1.00 69.56 193 PRO A C 1
ATOM 1486 O O . PRO A 1 193 ? 19.989 -4.980 -28.748 1.00 69.56 193 PRO A O 1
ATOM 1489 N N . PRO A 1 194 ? 18.669 -6.087 -30.220 1.00 67.81 194 PRO A N 1
ATOM 1490 C CA . PRO A 1 194 ? 19.784 -6.803 -30.817 1.00 67.81 194 PRO A CA 1
ATOM 1491 C C . PRO A 1 194 ? 20.805 -5.773 -31.296 1.00 67.81 194 PRO A C 1
ATOM 1493 O O . PRO A 1 194 ? 20.426 -4.726 -31.832 1.00 67.81 194 PRO A O 1
ATOM 1496 N N . LYS A 1 195 ? 22.099 -6.037 -31.058 1.00 68.19 195 LYS A N 1
ATOM 1497 C CA . LYS A 1 195 ? 23.154 -5.183 -31.614 1.00 68.19 195 LYS A CA 1
ATOM 1498 C C . LYS A 1 195 ? 22.849 -5.034 -33.103 1.00 68.19 195 LYS A C 1
ATOM 1500 O O . LYS A 1 195 ? 22.610 -6.068 -33.733 1.00 68.19 195 LYS A O 1
ATOM 1505 N N . PRO A 1 196 ? 22.824 -3.807 -33.654 1.00 67.31 196 PRO A N 1
ATOM 1506 C CA . PRO A 1 196 ? 22.659 -3.656 -35.085 1.00 67.31 196 PRO A CA 1
ATOM 1507 C C . PRO A 1 196 ? 23.719 -4.540 -35.729 1.00 67.31 196 PRO A C 1
ATOM 1509 O O . PRO A 1 196 ? 24.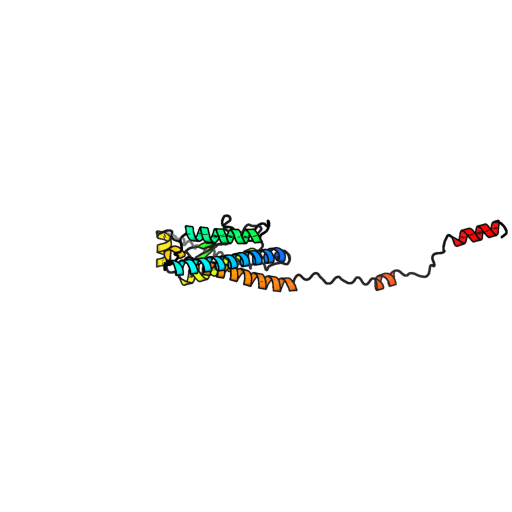908 -4.404 -35.429 1.00 67.31 196 PRO A O 1
ATOM 1512 N N . THR A 1 197 ? 23.283 -5.513 -36.528 1.00 65.75 197 THR A N 1
ATOM 1513 C CA . THR A 1 197 ? 24.197 -6.242 -37.395 1.00 65.75 197 THR A CA 1
ATOM 1514 C C . THR A 1 197 ? 24.844 -5.166 -38.240 1.00 65.75 197 THR A C 1
ATOM 1516 O O . THR A 1 197 ? 24.164 -4.538 -39.054 1.00 65.75 197 THR A O 1
ATOM 1519 N N . VAL A 1 198 ? 26.117 -4.876 -37.974 1.00 64.75 198 VAL A N 1
ATOM 1520 C CA . VAL A 1 198 ? 26.904 -4.008 -38.837 1.00 64.75 198 VAL A CA 1
ATOM 1521 C C . VAL A 1 198 ? 26.892 -4.722 -40.174 1.00 64.75 198 VAL A C 1
ATOM 1523 O O . VAL A 1 198 ? 27.543 -5.749 -40.345 1.00 64.75 198 VAL A O 1
ATOM 1526 N N . ARG A 1 199 ? 26.044 -4.250 -41.086 1.00 58.44 199 ARG A N 1
ATOM 1527 C CA . ARG A 1 199 ? 26.059 -4.719 -42.458 1.00 58.44 199 ARG A CA 1
ATOM 1528 C C . ARG A 1 199 ? 27.422 -4.298 -42.980 1.00 58.44 199 ARG A C 1
ATOM 1530 O O . ARG A 1 199 ? 27.714 -3.104 -43.031 1.00 58.44 199 ARG A O 1
ATOM 1537 N N . ASP A 1 200 ? 28.293 -5.268 -43.232 1.00 56.84 200 ASP A N 1
ATOM 1538 C CA . ASP A 1 200 ? 29.632 -4.988 -43.722 1.00 56.84 200 ASP A CA 1
ATOM 1539 C C . ASP A 1 200 ? 29.538 -4.534 -45.183 1.00 56.84 200 ASP A C 1
ATOM 1541 O O . ASP A 1 200 ? 29.619 -5.319 -46.130 1.00 56.84 200 ASP A O 1
ATOM 1545 N N . TYR A 1 201 ? 29.338 -3.230 -45.362 1.00 57.62 201 TYR A N 1
ATOM 1546 C CA . TYR A 1 201 ? 29.287 -2.601 -46.675 1.00 57.62 201 TYR A CA 1
ATOM 1547 C C . TYR A 1 201 ? 30.625 -2.707 -47.425 1.00 57.62 201 TYR A C 1
ATOM 1549 O O . TYR A 1 201 ? 30.643 -2.506 -48.639 1.00 57.62 201 TYR A O 1
ATOM 1557 N N . THR A 1 202 ? 31.736 -3.058 -46.757 1.00 57.31 202 THR A N 1
ATOM 1558 C CA . THR A 1 202 ? 33.034 -3.237 -47.428 1.00 57.31 202 THR A CA 1
ATOM 1559 C C . THR A 1 202 ? 33.122 -4.574 -48.167 1.00 57.31 202 THR A C 1
ATOM 1561 O O . THR A 1 202 ? 33.695 -4.629 -49.259 1.00 57.31 202 THR A O 1
ATOM 1564 N N . ALA A 1 203 ? 32.473 -5.628 -47.661 1.00 52.81 203 ALA A N 1
ATOM 1565 C CA . ALA A 1 203 ? 32.312 -6.892 -48.384 1.00 52.81 203 ALA A CA 1
ATOM 1566 C C . ALA A 1 203 ? 31.330 -6.753 -49.566 1.00 52.81 203 ALA A C 1
ATOM 1568 O O . ALA A 1 203 ? 31.573 -7.281 -50.655 1.00 52.81 203 ALA A O 1
ATOM 1569 N N . GLU A 1 204 ? 30.257 -5.974 -49.388 1.00 49.25 204 GLU A N 1
ATOM 1570 C CA . GLU A 1 204 ? 29.250 -5.716 -50.429 1.00 49.25 204 GLU A CA 1
ATOM 1571 C C . GLU A 1 204 ? 29.789 -4.795 -51.553 1.00 49.25 204 GLU A C 1
ATOM 1573 O O . GLU A 1 204 ? 29.424 -4.972 -52.716 1.00 49.25 204 GLU A O 1
ATOM 1578 N N . GLN A 1 205 ? 30.725 -3.877 -51.260 1.00 51.41 205 GLN A N 1
ATOM 1579 C CA . GLN A 1 205 ? 31.450 -3.088 -52.275 1.00 51.41 205 GLN A CA 1
ATOM 1580 C C . GLN A 1 205 ? 32.510 -3.893 -53.041 1.00 51.41 205 GLN A C 1
ATOM 1582 O O . GLN A 1 205 ? 32.660 -3.692 -54.249 1.00 51.41 205 GLN A O 1
ATOM 1587 N N . ARG A 1 206 ? 33.222 -4.825 -52.388 1.00 53.50 206 ARG A N 1
ATOM 1588 C CA . ARG A 1 206 ? 34.208 -5.692 -53.068 1.00 53.50 206 ARG A CA 1
ATOM 1589 C C . ARG A 1 206 ? 33.556 -6.614 -54.099 1.00 53.50 206 ARG A C 1
ATOM 1591 O O . ARG A 1 206 ? 34.108 -6.785 -55.179 1.00 53.50 206 ARG A O 1
ATOM 1598 N N . ASN A 1 207 ? 32.354 -7.116 -53.817 1.00 52.72 207 ASN A N 1
ATOM 1599 C CA . ASN A 1 207 ? 31.595 -7.949 -54.759 1.00 52.72 207 ASN A CA 1
ATOM 1600 C C . ASN A 1 207 ? 30.842 -7.151 -55.841 1.00 52.72 207 ASN A C 1
ATOM 1602 O O . ASN A 1 207 ? 30.350 -7.739 -56.799 1.00 52.72 207 ASN A O 1
ATOM 1606 N N . ARG A 1 208 ? 30.762 -5.817 -55.721 1.00 52.44 208 ARG A N 1
ATOM 1607 C CA . ARG A 1 208 ? 30.174 -4.919 -56.734 1.00 52.44 208 ARG A CA 1
ATOM 1608 C C . ARG A 1 208 ? 31.195 -4.281 -57.671 1.00 52.44 208 ARG A C 1
ATOM 1610 O O . ARG A 1 208 ? 30.809 -3.440 -58.475 1.00 52.44 208 ARG A O 1
ATOM 1617 N N . SER A 1 209 ? 32.467 -4.672 -57.602 1.00 48.25 209 SER A N 1
ATOM 1618 C CA . SER A 1 209 ? 33.475 -4.234 -58.572 1.00 48.25 209 SER A CA 1
ATOM 1619 C C . SER A 1 209 ? 33.795 -5.330 -59.595 1.00 48.25 209 SER A C 1
ATOM 1621 O O . SER A 1 209 ? 34.868 -5.930 -59.522 1.00 48.25 209 SER A O 1
ATOM 1623 N N . PRO A 1 210 ? 32.941 -5.577 -60.606 1.00 45.81 210 PRO A N 1
ATOM 1624 C CA . PRO A 1 210 ? 33.459 -5.987 -61.892 1.00 45.81 210 PRO A CA 1
ATOM 1625 C C . PRO A 1 210 ? 34.112 -4.752 -62.534 1.00 45.81 210 PRO A C 1
ATOM 1627 O O . PRO A 1 210 ? 33.444 -3.811 -62.940 1.00 45.81 210 PRO A O 1
ATOM 1630 N N . GLN A 1 211 ? 35.443 -4.755 -62.553 1.00 48.53 211 GLN A N 1
ATOM 1631 C CA . GLN A 1 211 ? 36.260 -4.276 -63.672 1.00 48.53 211 GLN A CA 1
ATOM 1632 C C . GLN A 1 211 ? 35.926 -2.888 -64.268 1.00 48.53 211 GLN A C 1
ATOM 1634 O O . GLN A 1 211 ? 35.069 -2.731 -65.127 1.00 48.53 211 GLN A O 1
ATOM 1639 N N . GLY A 1 212 ? 36.769 -1.905 -63.947 1.00 52.44 212 GLY A N 1
ATOM 1640 C CA . GLY A 1 212 ? 37.491 -1.166 -64.990 1.00 52.44 212 GLY A CA 1
ATOM 1641 C C . GLY A 1 212 ? 36.702 -0.536 -66.145 1.00 52.44 212 GLY A C 1
ATOM 1642 O O . GLY A 1 212 ? 37.122 -0.677 -67.290 1.00 52.44 212 GLY A O 1
ATOM 1643 N N . GLN A 1 213 ? 35.654 0.242 -65.879 1.00 44.94 213 GLN A N 1
ATOM 1644 C CA . GLN A 1 213 ? 35.180 1.240 -66.842 1.00 44.94 213 GLN A CA 1
ATOM 1645 C C . GLN A 1 213 ? 35.242 2.631 -66.215 1.00 44.94 213 GLN A C 1
ATOM 1647 O O . GLN A 1 213 ? 34.419 3.009 -65.384 1.00 44.94 213 GLN A O 1
ATOM 1652 N N . LYS A 1 214 ? 36.257 3.405 -66.625 1.00 49.50 214 LYS A N 1
ATOM 1653 C CA . LYS A 1 214 ? 36.211 4.867 -66.532 1.00 49.50 214 LYS A CA 1
ATOM 1654 C C . LYS A 1 214 ? 34.884 5.316 -67.156 1.00 49.50 214 LYS A C 1
ATOM 1656 O O . LYS A 1 214 ? 34.637 4.923 -68.298 1.00 49.50 214 LYS A O 1
ATOM 1661 N N . PRO A 1 215 ? 34.066 6.147 -66.493 1.00 47.66 215 PRO A N 1
ATOM 1662 C CA . PRO A 1 215 ? 33.022 6.850 -67.213 1.00 47.66 215 PRO A CA 1
ATOM 1663 C C . PRO A 1 215 ? 33.722 7.720 -68.262 1.00 47.66 215 PRO A C 1
ATOM 1665 O O . PRO A 1 215 ? 34.510 8.607 -67.930 1.00 47.66 215 PRO A O 1
ATOM 1668 N N . ALA A 1 216 ? 33.517 7.393 -69.538 1.00 53.31 216 ALA A N 1
ATOM 1669 C CA . ALA A 1 216 ? 33.859 8.292 -70.622 1.00 53.31 216 ALA A CA 1
ATOM 1670 C C . ALA A 1 216 ? 32.992 9.534 -70.430 1.00 53.31 216 ALA A C 1
ATOM 1672 O O . ALA A 1 216 ? 31.770 9.452 -70.488 1.00 53.31 216 ALA A O 1
ATOM 1673 N N . ASP A 1 217 ? 33.639 10.651 -70.124 1.00 47.66 217 ASP A N 1
ATOM 1674 C CA . ASP A 1 217 ? 33.002 11.942 -69.927 1.00 47.66 217 ASP A CA 1
ATOM 1675 C C . ASP A 1 217 ? 32.354 12.365 -71.265 1.00 47.66 217 ASP A C 1
ATOM 1677 O O . ASP A 1 217 ? 33.079 12.675 -72.221 1.00 47.66 217 ASP A O 1
ATOM 1681 N N . PRO A 1 218 ? 31.014 12.330 -71.408 1.00 53.34 218 PRO A N 1
ATOM 1682 C CA . PRO A 1 218 ? 30.349 12.492 -72.706 1.00 53.34 218 PRO A CA 1
ATOM 1683 C C . PRO A 1 218 ? 30.503 13.911 -73.276 1.00 53.34 218 PRO A C 1
ATOM 1685 O O . PRO A 1 218 ? 30.247 14.143 -74.456 1.00 53.34 218 PRO A O 1
ATOM 1688 N N . VAL A 1 219 ? 30.972 14.858 -72.461 1.00 52.44 219 VAL A N 1
ATOM 1689 C CA . VAL A 1 219 ? 31.154 16.264 -72.838 1.00 52.44 219 VAL A CA 1
ATOM 1690 C C . VAL A 1 219 ? 32.463 16.492 -73.610 1.00 52.44 219 VAL A C 1
ATOM 1692 O O . VAL A 1 219 ? 32.519 17.373 -74.467 1.00 52.44 219 VAL A O 1
ATOM 1695 N N . LYS A 1 220 ? 33.507 15.673 -73.395 1.00 51.16 220 LYS A N 1
ATOM 1696 C CA . LYS A 1 220 ? 34.783 15.817 -74.127 1.00 51.16 220 LYS A CA 1
ATOM 1697 C C . LYS A 1 220 ? 34.727 15.288 -75.564 1.00 51.16 220 LYS A C 1
ATOM 1699 O O . LYS A 1 220 ? 35.343 15.876 -76.444 1.00 51.16 220 LYS A O 1
ATOM 1704 N N . GLY A 1 221 ? 33.940 14.241 -75.832 1.00 52.19 221 GLY A N 1
ATOM 1705 C CA . GLY A 1 221 ? 33.835 13.650 -77.176 1.00 52.19 221 GLY A CA 1
ATOM 1706 C C . GLY A 1 221 ? 33.151 14.551 -78.216 1.00 52.19 221 GLY A C 1
ATOM 1707 O O . GLY A 1 221 ? 33.507 14.520 -79.396 1.00 52.19 221 GLY A O 1
ATOM 1708 N N . GLY A 1 222 ? 32.199 15.390 -77.791 1.00 54.34 222 GLY A N 1
ATOM 1709 C CA . GLY A 1 222 ? 31.472 16.297 -78.689 1.00 54.34 222 GLY A CA 1
ATOM 1710 C C . GLY A 1 222 ? 32.297 17.503 -79.153 1.00 54.34 222 GLY A C 1
ATOM 1711 O O . GLY A 1 222 ? 32.248 17.875 -80.325 1.00 54.34 222 GLY A O 1
ATOM 1712 N N . LEU A 1 223 ? 33.101 18.083 -78.256 1.00 55.47 223 LEU A N 1
ATOM 1713 C CA . LEU A 1 223 ? 33.925 19.266 -78.539 1.00 55.47 223 LEU A CA 1
ATOM 1714 C C . LEU A 1 223 ? 35.094 18.965 -79.489 1.00 55.47 223 LEU A C 1
ATOM 1716 O O . LEU A 1 223 ? 35.375 19.766 -80.383 1.00 55.47 223 LEU A O 1
ATOM 1720 N N . ASP A 1 224 ? 35.721 17.794 -79.355 1.00 57.31 224 ASP A N 1
ATOM 1721 C CA . ASP A 1 224 ? 36.826 17.388 -80.233 1.00 57.31 224 ASP A CA 1
ATOM 1722 C C . ASP A 1 224 ? 36.338 17.013 -81.642 1.00 57.31 224 ASP A C 1
ATOM 1724 O O . ASP A 1 224 ? 37.026 17.268 -82.631 1.00 57.31 224 ASP A O 1
ATOM 1728 N N . THR A 1 225 ? 35.113 16.490 -81.764 1.00 57.56 225 THR A N 1
ATOM 1729 C CA . THR A 1 225 ? 34.497 16.189 -83.068 1.00 57.56 225 THR A CA 1
ATOM 1730 C C . THR A 1 225 ? 34.088 17.472 -83.806 1.00 57.56 225 THR A C 1
ATOM 1732 O O . THR A 1 225 ? 34.286 17.577 -85.017 1.00 57.56 225 THR A O 1
ATOM 1735 N N . ALA A 1 226 ? 33.591 18.485 -83.086 1.00 54.44 226 ALA A N 1
ATOM 1736 C CA . ALA A 1 226 ? 33.229 19.780 -83.665 1.00 54.44 226 ALA A CA 1
ATOM 1737 C C . ALA A 1 226 ? 34.454 20.596 -84.121 1.00 54.44 226 ALA A C 1
ATOM 1739 O O . ALA A 1 226 ? 34.422 21.181 -85.202 1.00 54.44 226 ALA A O 1
ATOM 1740 N N . ARG A 1 227 ? 35.561 20.594 -83.361 1.00 59.50 227 ARG A N 1
ATOM 1741 C CA . ARG A 1 227 ? 36.810 21.266 -83.781 1.00 59.50 227 ARG A CA 1
ATOM 1742 C C . ARG A 1 227 ? 37.400 20.665 -85.053 1.00 59.50 227 ARG A C 1
ATOM 1744 O O . ARG A 1 227 ? 37.778 21.402 -85.959 1.00 59.50 227 ARG A O 1
ATOM 1751 N N . LYS A 1 228 ? 37.375 19.335 -85.167 1.00 62.50 228 LYS A N 1
ATOM 1752 C CA . LYS A 1 228 ? 37.903 18.618 -86.335 1.00 62.50 228 LYS A CA 1
ATOM 1753 C C . LYS A 1 228 ? 37.087 18.847 -87.614 1.00 62.50 228 LYS A C 1
ATOM 1755 O O . LYS A 1 228 ? 37.651 18.792 -88.701 1.00 62.50 228 LYS A O 1
ATOM 1760 N N . LEU A 1 229 ? 35.785 19.126 -87.492 1.00 61.62 229 LEU A N 1
ATOM 1761 C CA . LEU A 1 229 ? 34.906 19.491 -88.615 1.00 61.62 229 LEU A CA 1
ATOM 1762 C C . LEU A 1 229 ? 34.994 20.979 -88.999 1.00 61.62 229 LEU A C 1
ATOM 1764 O O . LEU A 1 229 ? 34.668 21.324 -90.131 1.00 61.62 229 LEU A O 1
ATOM 1768 N N . LEU A 1 230 ? 35.436 21.846 -88.081 1.00 59.81 230 LEU A N 1
ATOM 1769 C CA . LEU A 1 230 ? 35.529 23.300 -88.278 1.00 59.81 230 LEU A CA 1
ATOM 1770 C C . LEU A 1 230 ? 36.957 23.811 -88.547 1.00 59.81 230 LEU A C 1
ATOM 1772 O O . LEU A 1 230 ? 37.135 25.009 -88.740 1.00 59.81 230 LEU A O 1
ATOM 1776 N N . GLY A 1 231 ? 37.959 22.926 -88.595 1.00 52.31 231 GLY A N 1
ATOM 1777 C CA . GLY A 1 231 ? 39.325 23.273 -89.006 1.00 52.31 231 GLY A CA 1
ATOM 1778 C C . GLY A 1 231 ? 40.136 24.075 -87.981 1.00 52.31 231 GLY A C 1
ATOM 1779 O O . GLY A 1 231 ? 40.981 24.870 -88.388 1.00 52.31 231 GLY A O 1
ATOM 1780 N N . PHE A 1 232 ? 39.889 23.866 -86.683 1.00 48.81 232 PHE A N 1
ATOM 1781 C CA . PHE A 1 232 ? 40.708 24.398 -85.583 1.00 48.81 232 PHE A CA 1
ATOM 1782 C C . PHE A 1 232 ? 41.572 23.313 -84.940 1.00 48.81 232 PHE A C 1
ATOM 1784 O O . PHE A 1 232 ? 41.054 22.186 -84.751 1.00 48.81 232 PHE A O 1
#

Radius of gyration: 34.29 Å; Cα contacts (8 Å, |Δi|>4): 198; chains: 1; bounding box: 73×84×113 Å

Nearest PDB structures (foldseek):
  7ahd-assembly1_A  TM=4.996E-01  e=6.672E+00  Lactococcus lactis subsp. lactis
  1pcg-assembly1_B  TM=2.28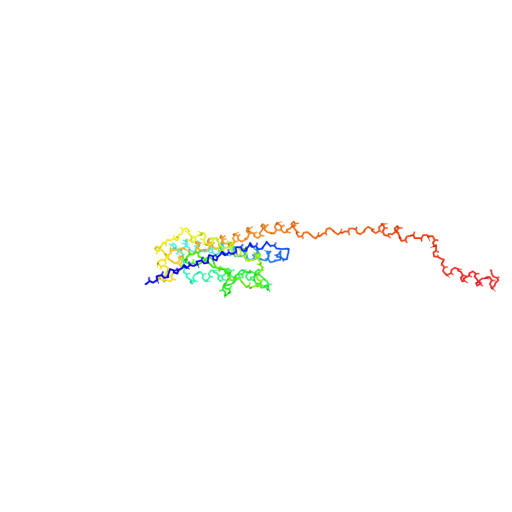0E-01  e=9.167E+00  Homo sapiens

Sequence (232 aa):
MIRRAAIALVFLSFSTVVPAQPCQCIDRGDIKARIAEAQAAIETYVNETQKMMEQMQRTQSPLPYTPERRAKLQGRVQEAINKVSAGRISTAPTMGDNPGGTDNLCNVTIGLHPSATACMREAVKRHEEHHRQECLKTRTAGKIATSVRTGQDRFERDGIQLPQYAGEEMGGYQAEVMFLNQEMARLANACKPPKPTVRDYTAEQRNRSPQGQKPADPVKGGLDTARKLLGF

Secondary structure (DSSP, 8-state):
------------------PPPPP-GGGHHHHHHHHHHHHHHHHHHHHHHHHHHHHHHHHT---B--HHHHHHHHHHHHHHHHHHHTTSPPSS--TTS---EE-TT--EE----TTS-HHHHHHHHHHHHHHHHHHHHH--HHHHHHHHHH---HHHHTT-BHHHHHHHHHHHHHHHHHHHHHHHHHHHHHTPPPPP----HHHHHHTT---------HHHHHHHHHHHHHT-

Solvent-accessible surface area (backbone atoms only — not comparable to full-atom values): 13711 Å² total; per-residue (Å²): 138,85,84,80,83,83,82,81,81,79,81,78,80,74,77,79,79,73,74,79,57,74,70,52,71,80,43,57,62,57,45,56,51,45,41,50,33,36,49,37,32,40,54,41,42,52,56,50,37,51,53,49,52,53,48,26,65,76,64,77,42,86,56,67,43,45,73,69,58,48,51,58,51,52,50,54,27,47,54,44,25,53,63,72,39,72,88,50,82,66,86,58,75,50,103,83,60,69,25,57,44,52,47,81,85,39,50,70,45,73,48,57,62,88,84,58,48,57,44,53,52,52,34,52,48,42,21,29,50,43,50,24,54,59,42,56,76,73,64,43,75,70,56,45,54,47,30,72,74,69,69,44,51,64,49,60,71,68,67,36,37,41,58,56,55,43,51,51,53,39,50,14,37,48,43,24,44,55,53,46,52,53,50,49,58,53,40,64,66,72,57,55,75,76,76,78,75,76,74,61,61,68,63,57,50,62,76,66,59,81,71,95,70,78,81,77,62,75,71,61,63,56,56,59,54,52,31,67,75,68,76,104